Protein AF-A0A0F9SUA9-F1 (afdb_monomer)

Secondary structure (DSSP, 8-state):
-HHHHHHHHHHHHHHHHHHHHHHHHHTTS-THHHHHHHHHHHHHHHIIIIIHHHHHHHHHHHHHHHHHTTS---HHHHHHHHHH--GGGEEEETTTTEEEESS-TTEEEEEE--TTS-PPB---TTGGGSSS---EEEEEEEEETTEEEEEEEEEEETTTTEEEPPPSSSS--EEEHHHHHHHHHHHHHHSS----STHHHHHHHHHHT-EEETT-

Structure (mmCIF, N/CA/C/O backbone):
data_AF-A0A0F9SUA9-F1
#
_entry.id   AF-A0A0F9SUA9-F1
#
loop_
_atom_site.group_PDB
_atom_site.id
_atom_site.type_symbol
_atom_site.label_atom_id
_atom_site.label_alt_id
_atom_site.label_comp_id
_atom_site.label_asym_id
_atom_site.label_entity_id
_atom_site.label_seq_id
_atom_site.pdbx_PDB_ins_code
_atom_site.Cartn_x
_atom_site.Cartn_y
_atom_site.Cartn_z
_atom_site.occupancy
_atom_site.B_iso_or_equiv
_atom_site.auth_seq_id
_atom_site.auth_comp_id
_atom_site.auth_asym_id
_atom_site.auth_atom_id
_atom_site.pdbx_PDB_model_num
ATOM 1 N N . MET A 1 1 ? 25.409 -5.692 -27.260 1.00 52.97 1 MET A N 1
ATOM 2 C CA . MET A 1 1 ? 26.873 -5.773 -27.500 1.00 52.97 1 MET A CA 1
ATOM 3 C C . MET A 1 1 ? 27.269 -5.288 -28.898 1.00 52.97 1 MET A C 1
ATOM 5 O O . MET A 1 1 ? 28.136 -4.431 -28.998 1.00 52.97 1 MET A O 1
ATOM 9 N N . GLU A 1 2 ? 26.600 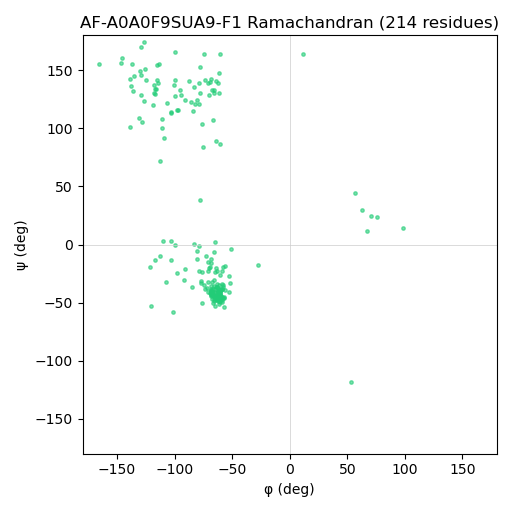-5.742 -29.963 1.00 60.09 2 GLU A N 1
ATOM 10 C CA . GLU A 1 2 ? 26.933 -5.365 -31.352 1.00 60.09 2 GLU A CA 1
ATOM 11 C C . GLU A 1 2 ? 26.817 -3.858 -31.646 1.00 60.09 2 GLU A C 1
ATOM 13 O O . GLU A 1 2 ? 27.726 -3.276 -32.230 1.00 60.09 2 GLU A O 1
ATOM 18 N N . LYS A 1 3 ? 25.772 -3.176 -31.153 1.00 62.12 3 LYS A N 1
ATOM 19 C CA . LYS A 1 3 ? 25.596 -1.723 -31.366 1.00 62.12 3 LYS A CA 1
ATOM 20 C C . LYS A 1 3 ? 26.710 -0.867 -30.742 1.00 62.12 3 LYS A C 1
ATOM 22 O O . LYS A 1 3 ? 27.100 0.141 -31.322 1.00 62.12 3 LYS A O 1
ATOM 27 N N . LYS A 1 4 ? 27.263 -1.297 -29.600 1.00 60.81 4 LYS A N 1
ATOM 28 C CA . LYS A 1 4 ? 28.365 -0.619 -28.889 1.00 60.81 4 LYS A CA 1
ATOM 29 C C . LYS A 1 4 ? 29.674 -0.688 -29.674 1.00 60.81 4 LYS A C 1
ATOM 31 O O . LYS A 1 4 ? 30.418 0.288 -29.732 1.00 60.81 4 LYS A O 1
ATOM 36 N N . ILE A 1 5 ? 29.934 -1.840 -30.292 1.00 70.00 5 ILE A N 1
ATOM 37 C CA . ILE A 1 5 ? 31.105 -2.059 -31.145 1.00 70.00 5 ILE A CA 1
ATOM 38 C C . ILE A 1 5 ? 30.970 -1.225 -32.421 1.00 70.00 5 ILE A C 1
ATOM 40 O O . ILE A 1 5 ? 31.902 -0.513 -32.777 1.00 70.00 5 ILE A O 1
ATOM 44 N N . ILE A 1 6 ? 29.786 -1.222 -33.040 1.00 73.12 6 ILE A N 1
ATOM 45 C CA . ILE A 1 6 ? 29.510 -0.425 -34.242 1.00 73.12 6 ILE A CA 1
ATOM 46 C C . ILE A 1 6 ? 29.685 1.074 -33.964 1.00 73.12 6 ILE A C 1
ATOM 48 O O . ILE A 1 6 ? 30.369 1.746 -34.730 1.00 73.12 6 ILE A O 1
ATOM 52 N N . TYR A 1 7 ? 29.149 1.598 -32.855 1.00 73.56 7 TYR A N 1
ATOM 53 C CA . TYR A 1 7 ? 29.286 3.022 -32.529 1.00 73.56 7 TYR A CA 1
ATOM 54 C C . TYR A 1 7 ? 30.745 3.414 -32.272 1.00 73.56 7 TYR A C 1
ATOM 56 O O . TYR A 1 7 ? 31.219 4.393 -32.835 1.00 73.56 7 TYR A O 1
ATOM 64 N N . ARG A 1 8 ? 31.500 2.610 -31.507 1.00 72.19 8 ARG A N 1
ATOM 65 C CA . ARG A 1 8 ? 32.934 2.861 -31.2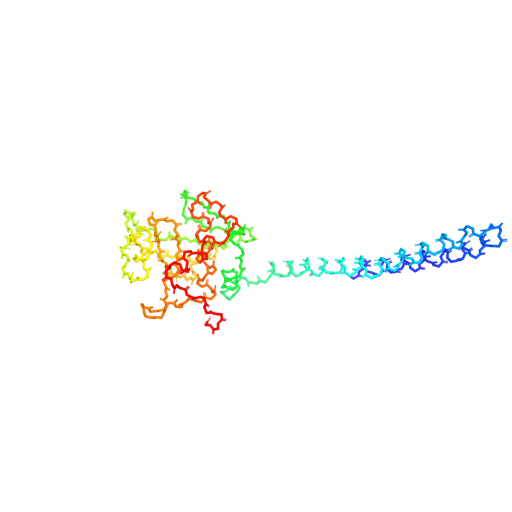80 1.00 72.19 8 ARG A CA 1
ATOM 66 C C . ARG A 1 8 ? 33.748 2.816 -32.572 1.00 72.19 8 ARG A C 1
ATOM 68 O O . ARG A 1 8 ? 34.619 3.658 -32.757 1.00 72.19 8 ARG A O 1
ATOM 75 N N . ILE A 1 9 ? 33.459 1.872 -33.467 1.00 74.81 9 ILE A N 1
ATOM 76 C CA . ILE A 1 9 ? 34.133 1.778 -34.768 1.00 74.81 9 ILE A CA 1
ATOM 77 C C . ILE A 1 9 ? 33.813 3.005 -35.627 1.00 74.81 9 ILE A C 1
ATOM 79 O O . ILE A 1 9 ? 34.729 3.599 -36.191 1.00 74.81 9 ILE A O 1
ATOM 83 N N . ILE A 1 10 ? 32.545 3.424 -35.686 1.00 77.44 10 ILE A N 1
ATOM 84 C CA . ILE A 1 10 ? 32.139 4.622 -36.430 1.00 77.44 10 ILE A CA 1
ATOM 85 C C . ILE A 1 10 ? 32.841 5.860 -35.867 1.00 77.44 10 ILE A C 1
ATOM 87 O O . ILE A 1 10 ? 33.436 6.596 -36.647 1.00 77.44 10 ILE A O 1
ATOM 91 N N . THR A 1 11 ? 32.857 6.060 -34.545 1.00 76.56 11 THR A N 1
ATOM 92 C CA . THR A 1 11 ? 33.527 7.210 -33.916 1.00 76.56 11 THR A CA 1
ATOM 93 C C . THR A 1 11 ? 35.020 7.248 -34.235 1.00 76.56 11 THR A C 1
ATOM 95 O O . THR A 1 11 ? 35.519 8.300 -34.616 1.00 76.56 11 THR A O 1
ATOM 98 N N . VAL A 1 12 ? 35.723 6.112 -34.155 1.00 75.31 12 VAL A N 1
ATOM 99 C CA . VAL A 1 12 ? 37.168 6.033 -34.450 1.00 75.31 12 VAL A CA 1
ATOM 100 C C . VAL A 1 12 ? 37.467 6.301 -35.926 1.00 75.31 12 VAL A C 1
ATOM 102 O O . VAL A 1 12 ? 38.438 6.988 -36.247 1.00 75.31 12 VAL A O 1
ATOM 105 N N . ILE A 1 13 ? 36.644 5.781 -36.840 1.00 76.75 13 ILE A N 1
ATOM 106 C CA . ILE A 1 13 ? 36.814 6.018 -38.280 1.00 76.75 13 ILE A CA 1
ATOM 107 C C . ILE A 1 13 ? 36.550 7.491 -38.610 1.00 76.75 13 ILE A C 1
ATOM 109 O O . ILE A 1 13 ? 37.316 8.100 -39.357 1.00 76.75 13 ILE A O 1
ATOM 113 N N . PHE A 1 14 ? 35.496 8.075 -38.036 1.00 76.94 14 PHE A N 1
ATOM 114 C CA . PHE A 1 14 ? 35.133 9.469 -38.272 1.00 76.94 14 PHE A CA 1
ATOM 115 C C . PHE A 1 14 ? 36.198 10.419 -37.714 1.00 76.94 14 PHE A C 1
ATOM 117 O O . PHE A 1 14 ? 36.688 11.271 -38.450 1.00 76.94 14 PHE A O 1
ATOM 124 N N . SER A 1 15 ? 36.640 10.236 -36.467 1.00 73.38 15 SER A N 1
ATOM 125 C CA . SER A 1 15 ? 37.674 11.084 -35.858 1.00 73.38 15 SER A CA 1
ATOM 126 C C . SER A 1 15 ? 38.992 11.020 -36.634 1.00 73.38 15 SER A C 1
ATOM 128 O O . SER A 1 15 ? 39.576 12.056 -36.954 1.00 73.38 15 SER A O 1
ATOM 130 N N . SER A 1 16 ? 39.404 9.825 -37.067 1.00 75.38 16 SER A N 1
ATOM 131 C CA . SER A 1 16 ? 40.601 9.640 -37.899 1.00 75.38 16 SER A CA 1
ATOM 132 C C . SER A 1 16 ? 40.493 10.358 -39.250 1.00 75.38 16 SER A C 1
ATOM 134 O O . SER A 1 16 ? 41.450 10.995 -39.693 1.00 75.38 16 SER A O 1
ATOM 136 N N . PHE A 1 17 ? 39.324 10.308 -39.897 1.00 78.81 17 PHE A N 1
ATOM 137 C CA . PHE A 1 17 ? 39.078 11.002 -41.162 1.00 78.81 17 PHE A CA 1
ATOM 138 C C . PHE A 1 17 ? 39.146 12.528 -41.007 1.00 78.81 17 PHE A C 1
ATOM 140 O O . PHE A 1 17 ? 39.798 13.190 -41.814 1.00 78.81 17 PHE A O 1
ATOM 147 N N . PHE A 1 18 ? 38.540 13.091 -39.957 1.00 70.31 18 PHE A N 1
ATOM 148 C CA . PHE A 1 18 ? 38.550 14.539 -39.715 1.00 70.31 18 PHE A CA 1
ATOM 149 C C . PHE A 1 18 ? 39.917 15.069 -39.283 1.00 70.31 18 PHE A C 1
ATOM 151 O O . PHE A 1 18 ? 40.272 16.178 -39.674 1.00 70.31 18 PHE A O 1
ATOM 158 N N . ILE A 1 19 ? 40.719 14.279 -38.564 1.00 73.38 19 ILE A N 1
ATOM 159 C CA . ILE A 1 19 ? 42.108 14.645 -38.252 1.00 73.38 19 ILE A CA 1
ATOM 160 C C . ILE A 1 19 ? 42.934 14.737 -39.542 1.00 73.38 19 ILE A C 1
ATOM 162 O O . ILE A 1 19 ? 43.627 15.731 -39.756 1.00 73.38 19 ILE A O 1
ATOM 166 N N . ILE A 1 20 ? 42.834 13.743 -40.431 1.00 73.94 20 ILE A N 1
ATOM 167 C CA . ILE A 1 20 ? 43.593 13.716 -41.693 1.00 73.94 20 ILE A CA 1
ATOM 168 C C . ILE A 1 20 ? 43.135 14.841 -42.628 1.00 73.94 20 ILE A C 1
ATOM 170 O O . ILE A 1 20 ? 43.959 15.625 -43.102 1.00 73.94 20 ILE A O 1
ATOM 174 N N . LEU A 1 21 ? 41.823 14.969 -42.844 1.00 73.38 21 LEU A N 1
ATOM 175 C CA . LEU A 1 21 ? 41.227 16.038 -43.650 1.00 73.38 21 LEU A CA 1
ATOM 176 C C . LEU A 1 21 ? 41.588 17.417 -43.075 1.00 73.38 21 LEU A C 1
ATOM 178 O O . LEU A 1 21 ? 41.926 18.353 -43.800 1.00 73.38 21 LEU A O 1
ATOM 182 N N . GLY A 1 22 ? 41.608 17.504 -41.755 1.00 63.44 22 GLY A N 1
ATOM 183 C CA . GLY A 1 22 ? 41.980 18.667 -40.988 1.00 63.44 22 GLY A CA 1
ATOM 184 C C . GLY A 1 22 ? 43.409 19.151 -41.175 1.00 63.44 22 GLY A C 1
ATOM 185 O O . GLY A 1 22 ? 43.641 20.326 -41.457 1.00 63.44 22 GLY A O 1
ATOM 186 N N . ILE A 1 23 ? 44.369 18.231 -41.087 1.00 67.94 23 ILE A N 1
ATOM 187 C CA . ILE A 1 23 ? 45.783 18.508 -41.360 1.00 67.94 23 ILE A CA 1
ATOM 188 C C . ILE A 1 23 ? 45.950 18.984 -42.808 1.00 67.94 23 ILE A C 1
ATOM 190 O O . ILE A 1 23 ? 46.664 19.954 -43.055 1.00 67.94 23 ILE A O 1
ATOM 194 N N . THR A 1 24 ? 45.245 18.366 -43.764 1.00 67.94 24 THR A N 1
ATOM 195 C CA . THR A 1 24 ? 45.333 18.771 -45.176 1.00 67.94 24 THR A CA 1
ATOM 196 C C . THR A 1 24 ? 44.730 20.155 -45.450 1.00 67.94 24 THR A C 1
ATOM 198 O O . THR A 1 24 ? 45.312 20.927 -46.209 1.00 67.94 24 THR A O 1
ATOM 201 N N . LEU A 1 25 ? 43.616 20.517 -44.802 1.00 59.84 25 LEU A N 1
ATOM 202 C CA . LEU A 1 25 ? 42.966 21.827 -44.958 1.00 59.84 25 LEU A CA 1
ATOM 203 C C . LEU A 1 25 ? 43.684 22.943 -44.188 1.00 59.84 25 LEU A C 1
ATOM 205 O O . LEU A 1 25 ? 43.742 24.064 -44.687 1.00 59.84 25 LEU A O 1
ATOM 209 N N . SER A 1 26 ? 44.289 22.645 -43.034 1.00 61.44 26 SER A N 1
ATOM 210 C CA . SER A 1 26 ? 45.085 23.594 -42.235 1.00 61.44 26 SER A CA 1
ATOM 211 C C . SER A 1 26 ? 46.294 24.156 -42.988 1.00 61.44 26 SER A C 1
ATOM 213 O O . SER A 1 26 ? 46.765 25.242 -42.656 1.00 61.44 26 SER A O 1
ATOM 215 N N . ILE A 1 27 ? 46.816 23.420 -43.972 1.00 64.69 27 ILE A N 1
ATOM 216 C CA . ILE A 1 27 ? 47.947 23.853 -44.805 1.00 64.69 27 ILE A CA 1
ATOM 217 C C . ILE A 1 27 ? 47.481 24.844 -45.891 1.00 64.69 27 ILE A C 1
ATOM 219 O O . ILE A 1 27 ? 48.275 25.643 -46.379 1.00 64.69 27 ILE A O 1
ATOM 223 N N . ILE A 1 28 ? 46.191 24.823 -46.250 1.00 64.25 28 ILE A N 1
ATOM 224 C CA . ILE A 1 28 ? 45.631 25.563 -47.393 1.00 64.25 28 ILE A CA 1
ATOM 225 C C . ILE A 1 28 ? 44.777 26.763 -46.939 1.00 64.25 28 ILE A C 1
ATOM 227 O O . ILE A 1 28 ? 44.740 27.787 -47.620 1.00 64.25 28 ILE A O 1
ATOM 231 N N . LEU A 1 29 ? 44.096 26.673 -45.793 1.00 56.16 29 LEU A N 1
ATOM 232 C CA . LEU A 1 29 ? 43.109 27.651 -45.326 1.00 56.16 29 LEU A CA 1
ATOM 233 C C . LEU A 1 29 ? 43.418 28.094 -43.887 1.00 56.16 29 LEU A C 1
ATOM 235 O O . LEU A 1 29 ? 43.192 27.333 -42.956 1.00 56.16 29 LEU A O 1
ATOM 239 N N . ASN A 1 30 ? 43.945 29.322 -43.766 1.00 65.56 30 ASN A N 1
ATOM 240 C CA . ASN A 1 30 ? 43.812 30.378 -42.729 1.00 65.56 30 ASN A CA 1
ATOM 241 C C . ASN A 1 30 ? 43.133 30.045 -41.351 1.00 65.56 30 ASN A C 1
ATOM 243 O O . ASN A 1 30 ? 42.353 29.107 -41.233 1.00 65.56 30 ASN A O 1
ATOM 247 N N . PRO A 1 31 ? 43.286 30.869 -40.285 1.00 64.19 31 PRO A N 1
ATOM 248 C CA . PRO A 1 31 ? 43.062 30.517 -38.870 1.00 64.19 31 PRO A CA 1
ATOM 249 C C . PRO A 1 31 ? 41.621 30.156 -38.459 1.00 64.19 31 PRO A C 1
ATOM 251 O O . PRO A 1 31 ? 41.381 29.859 -37.296 1.00 64.19 31 PRO A O 1
ATOM 254 N N . PHE A 1 32 ? 40.653 30.127 -39.374 1.00 61.72 32 PHE A N 1
ATOM 255 C CA . PHE A 1 32 ? 39.307 29.609 -39.112 1.00 61.72 32 PHE A CA 1
ATOM 256 C C . PHE A 1 32 ? 39.297 28.104 -38.796 1.00 61.72 32 PHE A C 1
ATOM 258 O O . PHE A 1 32 ? 38.402 27.627 -38.097 1.00 61.72 32 PHE A O 1
ATOM 265 N N . TYR A 1 33 ? 40.314 27.360 -39.244 1.00 66.62 33 TYR A N 1
ATOM 266 C CA . TYR A 1 33 ? 40.428 25.925 -38.989 1.00 66.62 33 TYR A CA 1
ATOM 267 C C . TYR A 1 33 ? 40.628 25.584 -37.497 1.00 66.62 33 TYR A C 1
ATOM 269 O O . TYR A 1 33 ? 40.059 24.608 -37.005 1.00 66.62 33 TYR A O 1
ATOM 277 N N . SER A 1 34 ? 41.359 26.408 -36.737 1.00 64.62 34 SER A N 1
ATOM 278 C CA . SER A 1 34 ? 41.573 26.168 -35.299 1.00 64.62 34 SER A CA 1
ATOM 279 C C . SER A 1 34 ? 40.283 26.316 -34.485 1.00 64.62 34 SER A C 1
ATOM 281 O O . SER A 1 34 ? 40.069 25.571 -33.530 1.00 64.62 34 SER A O 1
ATOM 283 N N . ILE A 1 35 ? 39.382 27.210 -34.906 1.00 72.31 35 ILE A N 1
ATOM 284 C CA . ILE A 1 35 ? 38.061 27.392 -34.292 1.00 72.31 35 ILE A CA 1
ATOM 285 C C . ILE A 1 35 ? 37.189 26.157 -34.548 1.00 72.31 35 ILE A C 1
ATOM 287 O O . ILE A 1 35 ? 36.596 25.621 -33.614 1.00 72.31 35 ILE A O 1
ATOM 291 N N . ILE A 1 36 ? 37.155 25.659 -35.789 1.00 72.75 36 ILE A N 1
ATOM 292 C CA . ILE A 1 36 ? 36.383 24.460 -36.153 1.00 72.75 36 ILE A CA 1
ATOM 293 C C . ILE A 1 36 ? 36.915 23.224 -35.413 1.00 72.75 36 ILE A C 1
ATOM 295 O O . ILE A 1 36 ? 36.130 22.467 -34.842 1.00 72.75 36 ILE A O 1
ATOM 299 N N . SER A 1 37 ? 38.239 23.052 -35.351 1.00 71.38 37 SER A N 1
ATOM 300 C CA . SER A 1 37 ? 38.870 21.952 -34.612 1.00 71.38 37 SER A CA 1
ATOM 301 C C . SER A 1 37 ? 38.577 22.016 -33.109 1.00 71.38 37 SER A C 1
ATOM 303 O O . SER A 1 37 ? 38.375 20.976 -32.485 1.00 71.38 37 SER A O 1
ATOM 305 N N . GLY A 1 38 ? 38.525 23.217 -32.523 1.00 76.50 38 GLY A N 1
ATOM 306 C CA . GLY A 1 38 ? 38.153 23.406 -31.121 1.00 76.50 38 GLY A CA 1
ATOM 307 C C . GLY A 1 38 ? 36.697 23.025 -30.845 1.00 76.50 38 GLY A C 1
ATOM 308 O O . GLY A 1 38 ? 36.421 22.305 -29.888 1.00 76.50 38 GLY A O 1
ATOM 309 N N . VAL A 1 39 ? 35.767 23.439 -31.712 1.00 80.25 39 VAL A N 1
ATOM 310 C CA . VAL A 1 39 ? 34.345 23.064 -31.607 1.00 80.25 39 VAL A CA 1
ATOM 311 C C . VAL A 1 39 ? 34.165 21.551 -31.737 1.00 80.25 39 VAL A C 1
ATOM 313 O O . VAL A 1 39 ? 33.393 20.961 -30.983 1.00 80.25 39 VAL A O 1
ATOM 316 N N . PHE A 1 40 ? 34.908 20.908 -32.639 1.00 80.50 40 PHE A N 1
ATOM 317 C CA . PHE A 1 40 ? 34.849 19.460 -32.824 1.00 80.50 40 PHE A CA 1
ATOM 318 C C . PHE A 1 40 ? 35.293 18.689 -31.570 1.00 80.50 40 PHE A C 1
ATOM 320 O O . PHE A 1 40 ? 34.569 17.805 -31.119 1.00 80.50 40 PHE A O 1
ATOM 327 N N . LEU A 1 41 ? 36.409 19.082 -30.942 1.00 79.12 41 LEU A N 1
ATOM 328 C CA . LEU A 1 41 ? 36.870 18.474 -29.684 1.00 79.12 41 LEU A CA 1
ATOM 329 C C . LEU A 1 41 ? 35.847 18.626 -28.550 1.00 79.12 41 LEU A C 1
ATOM 331 O O . LEU A 1 41 ? 35.642 17.703 -27.762 1.00 79.12 41 LEU A O 1
ATOM 335 N N . VAL A 1 42 ? 35.171 19.776 -28.468 1.00 82.81 42 VAL A N 1
ATOM 336 C CA . VAL A 1 42 ? 34.104 19.990 -27.479 1.00 82.81 42 VAL A CA 1
ATOM 337 C C . VAL A 1 42 ? 32.918 19.055 -27.737 1.00 82.81 42 VAL A C 1
ATOM 339 O O . VAL A 1 42 ? 32.373 18.490 -26.788 1.00 82.81 42 VAL A O 1
ATOM 342 N N . ILE A 1 43 ? 32.536 18.842 -28.999 1.00 81.19 43 ILE A N 1
ATOM 343 C CA . ILE A 1 43 ? 31.464 17.905 -29.366 1.00 81.19 43 ILE A CA 1
ATOM 344 C C . ILE A 1 43 ? 31.846 16.465 -29.005 1.00 81.19 43 ILE A C 1
ATOM 346 O O . ILE A 1 43 ? 31.026 15.765 -28.409 1.00 81.19 43 ILE A O 1
ATOM 350 N N . GLU A 1 44 ? 33.074 16.027 -29.299 1.00 82.94 44 GLU A N 1
ATOM 351 C CA . GLU A 1 44 ? 33.547 14.690 -28.911 1.00 82.94 44 GLU A CA 1
ATOM 352 C C . GLU A 1 44 ? 33.475 14.487 -27.393 1.00 82.94 44 GLU A C 1
ATOM 354 O O . GLU A 1 44 ? 32.916 13.492 -26.928 1.00 82.94 44 GLU A O 1
ATOM 359 N N . LEU A 1 45 ? 33.930 15.470 -26.608 1.00 82.56 45 LEU A N 1
ATOM 360 C CA . LEU A 1 45 ? 33.856 15.414 -25.147 1.00 82.56 45 LEU A CA 1
ATOM 361 C C . LEU A 1 45 ? 32.414 15.315 -24.631 1.00 82.56 45 LEU A C 1
ATOM 363 O O . LEU A 1 45 ? 32.156 14.581 -23.675 1.00 82.56 45 LEU A O 1
ATOM 367 N N . ILE A 1 46 ? 31.467 16.026 -25.250 1.00 86.69 46 ILE A N 1
ATOM 368 C CA . ILE A 1 46 ? 30.042 15.952 -24.894 1.00 86.69 46 ILE A CA 1
ATOM 369 C C . ILE A 1 46 ? 29.480 14.562 -25.204 1.00 86.69 46 ILE A C 1
ATOM 371 O O . ILE A 1 46 ? 28.767 13.985 -24.377 1.00 86.69 46 ILE A O 1
ATOM 375 N N . ILE A 1 47 ? 29.804 14.004 -26.371 1.00 82.62 47 ILE A N 1
ATOM 376 C CA . ILE A 1 47 ? 29.340 12.669 -26.757 1.00 82.62 47 ILE A CA 1
ATOM 377 C C . ILE A 1 47 ? 29.859 11.631 -25.758 1.00 82.62 47 ILE A C 1
ATOM 379 O O . ILE A 1 47 ? 29.063 10.856 -25.224 1.00 82.62 47 ILE A O 1
ATOM 383 N N . GLU A 1 48 ? 31.159 11.644 -25.459 1.00 87.31 48 GLU A N 1
ATOM 384 C CA . GLU A 1 48 ? 31.777 10.648 -24.583 1.00 87.31 48 GLU A CA 1
ATOM 385 C C . GLU A 1 48 ? 31.356 10.775 -23.121 1.00 87.31 48 GLU A C 1
ATOM 387 O O . GLU A 1 48 ? 31.114 9.760 -22.468 1.00 87.31 48 GLU A O 1
ATOM 392 N N . ARG A 1 49 ? 31.261 11.999 -22.589 1.00 86.75 49 ARG A N 1
ATOM 393 C CA . ARG A 1 49 ? 31.006 12.199 -21.155 1.00 86.75 49 ARG A CA 1
ATOM 394 C C . ARG A 1 49 ? 29.538 12.311 -20.782 1.00 86.75 49 ARG A C 1
ATOM 396 O O . ARG A 1 49 ? 29.219 12.121 -19.613 1.00 86.75 49 ARG A O 1
ATOM 403 N N . ILE A 1 50 ? 28.661 12.647 -21.726 1.00 87.44 50 ILE A N 1
ATOM 404 C CA . ILE A 1 50 ? 27.253 12.932 -21.422 1.00 87.44 50 ILE A CA 1
ATOM 405 C C . ILE A 1 50 ? 26.330 11.979 -22.173 1.00 87.44 50 ILE A C 1
ATOM 407 O O . ILE A 1 50 ? 25.473 11.343 -21.560 1.00 87.44 50 ILE A O 1
ATOM 411 N N . ILE A 1 51 ? 26.489 11.867 -23.493 1.00 82.88 51 ILE A N 1
ATOM 412 C CA . ILE A 1 51 ? 25.514 11.148 -24.323 1.00 82.88 51 ILE A CA 1
ATOM 413 C C . ILE A 1 51 ? 25.667 9.633 -24.165 1.00 82.88 51 ILE A C 1
ATOM 415 O O . ILE A 1 51 ? 24.676 8.958 -23.891 1.00 82.88 51 ILE A O 1
ATOM 419 N N . ILE A 1 52 ? 26.887 9.099 -24.293 1.00 83.50 52 ILE A N 1
ATOM 420 C CA . ILE A 1 52 ? 27.130 7.651 -24.190 1.00 83.50 52 ILE A CA 1
ATOM 421 C C . ILE A 1 52 ? 26.680 7.090 -22.828 1.00 83.50 52 ILE A C 1
ATOM 423 O O . ILE A 1 52 ? 25.901 6.137 -22.844 1.00 83.50 52 ILE A O 1
ATOM 427 N N . PRO A 1 53 ? 27.054 7.670 -21.667 1.00 86.00 53 PRO A N 1
ATOM 428 C CA . PRO A 1 53 ? 26.630 7.139 -20.369 1.00 86.00 53 PRO A CA 1
ATOM 429 C C . PRO A 1 53 ? 25.108 7.103 -20.200 1.00 86.00 53 PRO A C 1
ATOM 431 O O . PRO A 1 53 ? 24.565 6.132 -19.683 1.00 86.00 53 PRO A O 1
ATOM 434 N N . LYS A 1 54 ? 24.400 8.127 -20.692 1.00 85.44 54 LYS A N 1
ATOM 435 C CA . LYS A 1 54 ? 22.937 8.195 -20.605 1.00 85.44 54 LYS A CA 1
ATOM 436 C C . LYS A 1 54 ? 22.249 7.148 -21.482 1.00 85.44 54 LYS A C 1
ATOM 438 O O . LYS A 1 54 ? 21.210 6.619 -21.102 1.00 85.44 54 LYS A O 1
ATOM 443 N N . ILE A 1 55 ? 22.815 6.845 -22.652 1.00 81.12 55 ILE A N 1
ATOM 444 C CA . ILE A 1 55 ? 22.332 5.751 -23.504 1.00 81.12 55 ILE A CA 1
ATOM 445 C C . ILE A 1 55 ? 22.565 4.403 -22.813 1.00 81.12 55 ILE A C 1
ATOM 447 O O . ILE A 1 55 ? 21.664 3.572 -22.807 1.00 81.12 55 ILE A O 1
ATOM 451 N N . GLU A 1 56 ? 23.731 4.200 -22.194 1.00 83.00 56 GLU A N 1
ATOM 452 C CA . GLU A 1 56 ? 24.035 2.962 -21.464 1.00 83.00 56 GLU A CA 1
ATOM 453 C C . GLU A 1 56 ? 23.100 2.753 -20.260 1.00 83.00 56 GLU A C 1
ATOM 455 O O . GLU A 1 56 ? 22.617 1.642 -20.057 1.00 83.00 56 GLU A O 1
ATOM 460 N N . GLU A 1 57 ? 22.778 3.812 -19.510 1.00 85.94 57 GLU A N 1
ATOM 461 C CA . GLU A 1 57 ? 21.796 3.769 -18.416 1.00 85.94 57 GLU A CA 1
ATOM 462 C C . GLU A 1 57 ? 20.400 3.358 -18.918 1.00 85.94 57 GLU A C 1
ATOM 464 O O . GLU A 1 57 ? 19.734 2.511 -18.318 1.00 85.94 57 GLU A O 1
ATOM 469 N N . LEU A 1 58 ? 19.962 3.925 -20.046 1.00 81.94 58 LEU A N 1
ATOM 470 C CA . LEU A 1 58 ? 18.663 3.619 -20.648 1.00 81.94 58 LEU A CA 1
ATOM 471 C C . LEU A 1 58 ? 18.587 2.185 -21.186 1.00 81.94 58 LEU A C 1
ATOM 473 O O . LEU A 1 58 ? 17.561 1.527 -21.008 1.00 81.94 58 LEU A O 1
ATOM 477 N N . ASP A 1 59 ? 19.655 1.698 -21.822 1.00 77.88 59 ASP A N 1
ATOM 478 C CA . ASP A 1 59 ? 19.729 0.323 -22.324 1.00 77.88 59 ASP A CA 1
ATOM 479 C C . ASP A 1 59 ? 19.766 -0.686 -21.162 1.00 77.88 59 ASP A C 1
ATOM 481 O O . ASP A 1 59 ? 19.019 -1.662 -21.189 1.00 77.88 59 ASP A O 1
ATOM 485 N N . SER A 1 60 ? 20.539 -0.415 -20.101 1.00 74.00 60 SER A N 1
ATOM 486 C CA . SER A 1 60 ? 20.581 -1.266 -18.900 1.00 74.00 60 SER A CA 1
ATOM 487 C C . SER A 1 60 ? 19.204 -1.401 -18.252 1.00 74.00 60 SER A C 1
ATOM 489 O O . SER A 1 60 ? 18.763 -2.504 -17.940 1.00 74.00 60 SER A O 1
ATOM 491 N N . LYS A 1 61 ? 18.484 -0.284 -18.105 1.00 73.69 61 LYS A N 1
ATOM 492 C CA . LYS A 1 61 ? 17.139 -0.272 -17.521 1.00 73.69 61 LYS A CA 1
ATOM 493 C C . LYS A 1 61 ? 16.131 -1.059 -18.361 1.00 73.69 61 LYS A C 1
ATOM 495 O O . LYS A 1 61 ? 15.254 -1.729 -17.826 1.00 73.69 61 LYS A O 1
ATOM 500 N N . LYS A 1 62 ? 16.267 -1.000 -19.687 1.00 72.75 62 LYS A N 1
ATOM 501 C CA . LYS A 1 62 ? 15.413 -1.746 -20.614 1.00 72.75 62 LYS A CA 1
ATOM 502 C C . LYS A 1 62 ? 15.655 -3.255 -20.538 1.00 72.75 62 LYS A C 1
ATOM 504 O O . LYS A 1 62 ? 14.698 -4.025 -20.621 1.00 72.75 62 LYS A O 1
ATOM 509 N N . ASP A 1 63 ? 16.911 -3.668 -20.398 1.00 72.00 63 ASP A N 1
ATOM 510 C CA . ASP A 1 63 ? 17.273 -5.077 -20.240 1.00 72.00 63 ASP A CA 1
ATOM 511 C C . ASP A 1 63 ? 16.789 -5.621 -18.885 1.00 72.00 63 ASP A C 1
ATOM 513 O O . ASP A 1 63 ? 16.221 -6.713 -18.832 1.00 72.00 63 ASP A O 1
ATOM 517 N N . GLU A 1 64 ? 16.903 -4.836 -17.809 1.00 67.56 64 GLU A N 1
ATOM 518 C CA . GLU A 1 64 ? 16.329 -5.164 -16.496 1.00 67.56 64 GLU A CA 1
ATOM 519 C C . GLU A 1 64 ? 14.805 -5.334 -16.552 1.00 67.56 64 GLU A C 1
ATOM 521 O O . GLU A 1 64 ? 14.291 -6.337 -16.058 1.00 67.56 64 GLU A O 1
ATOM 526 N N . ASP A 1 65 ? 14.081 -4.426 -17.215 1.00 66.38 65 ASP A N 1
ATOM 527 C CA . ASP A 1 65 ? 12.626 -4.527 -17.389 1.00 66.38 65 ASP A CA 1
ATOM 528 C C . ASP A 1 65 ? 12.225 -5.800 -18.168 1.00 66.38 65 ASP A C 1
ATOM 530 O O . ASP A 1 65 ? 11.237 -6.465 -17.837 1.00 66.38 65 ASP A O 1
ATOM 534 N N . HIS A 1 66 ? 12.997 -6.180 -19.195 1.00 61.09 66 HIS A N 1
ATOM 535 C CA . HIS A 1 66 ? 12.761 -7.407 -19.964 1.00 61.09 66 HIS A CA 1
ATOM 536 C C . HIS A 1 66 ? 13.022 -8.676 -19.144 1.00 61.09 66 HIS A C 1
ATOM 538 O O . HIS A 1 66 ? 12.240 -9.627 -19.230 1.00 61.09 66 HIS A O 1
ATOM 544 N N . ILE A 1 67 ? 14.090 -8.694 -18.344 1.00 61.09 67 ILE A N 1
ATOM 545 C CA . ILE A 1 67 ? 14.423 -9.819 -17.463 1.00 61.09 67 ILE A CA 1
ATOM 546 C C . ILE A 1 67 ? 13.390 -9.932 -16.337 1.00 61.09 67 ILE A C 1
ATOM 548 O O . ILE A 1 67 ? 12.899 -11.034 -16.078 1.00 61.09 67 ILE A O 1
ATOM 552 N N . ALA A 1 68 ? 12.979 -8.812 -15.736 1.00 60.44 68 ALA A N 1
ATOM 553 C CA . ALA A 1 68 ? 11.950 -8.764 -14.698 1.00 60.44 68 ALA A CA 1
ATOM 554 C C . ALA A 1 68 ? 10.613 -9.344 -15.179 1.00 60.44 68 ALA A C 1
ATOM 556 O O . ALA A 1 68 ? 9.935 -10.038 -14.426 1.00 60.44 68 ALA A O 1
ATOM 557 N N . LYS A 1 69 ? 10.272 -9.152 -16.459 1.00 62.91 69 LYS A N 1
ATOM 558 C CA . LYS A 1 69 ? 9.069 -9.730 -17.078 1.00 62.91 69 LYS A CA 1
ATOM 559 C C . LYS A 1 69 ? 9.143 -11.252 -17.295 1.00 62.91 69 LYS A C 1
ATOM 561 O O . LYS A 1 69 ? 8.120 -11.873 -17.567 1.00 62.91 69 LYS A O 1
ATOM 566 N N . SER A 1 70 ? 10.332 -11.853 -17.205 1.00 64.12 70 SER A N 1
ATOM 567 C CA . SER A 1 70 ? 10.564 -13.292 -17.422 1.00 64.12 70 SER A CA 1
ATOM 568 C C . SER A 1 70 ? 10.748 -14.108 -16.138 1.00 64.12 70 SER A C 1
ATOM 570 O O . SER A 1 70 ? 10.702 -15.338 -16.185 1.00 64.12 70 SER A O 1
ATOM 572 N N . LEU A 1 71 ? 10.947 -13.446 -14.993 1.00 67.31 71 LEU A N 1
ATOM 573 C CA . LEU A 1 71 ? 11.049 -14.118 -13.702 1.00 67.31 71 LEU A CA 1
ATOM 574 C C . LEU A 1 71 ? 9.679 -14.688 -13.296 1.00 67.31 71 LEU A C 1
ATOM 576 O O . LEU A 1 71 ? 8.656 -14.032 -13.501 1.00 67.31 71 LEU A O 1
ATOM 580 N N . PRO A 1 72 ? 9.627 -15.899 -12.712 1.00 80.31 72 PRO A N 1
ATOM 581 C CA . PRO A 1 72 ? 8.375 -16.437 -12.203 1.00 80.31 72 PRO A CA 1
ATOM 582 C C . PRO A 1 72 ? 7.837 -15.514 -11.107 1.00 80.31 72 PRO A C 1
ATOM 584 O O . PRO A 1 72 ? 8.568 -15.160 -10.184 1.00 80.31 72 PRO A O 1
ATOM 587 N N . MET A 1 73 ? 6.561 -15.136 -11.195 1.00 88.50 73 MET A N 1
ATOM 588 C CA . MET A 1 73 ? 5.921 -14.299 -10.181 1.00 88.50 73 MET A CA 1
ATOM 589 C C . MET A 1 73 ? 5.805 -15.073 -8.860 1.00 88.50 73 MET A C 1
ATOM 591 O O . MET A 1 73 ? 4.991 -15.990 -8.736 1.00 88.50 73 MET A O 1
ATOM 595 N N . THR A 1 74 ? 6.628 -14.713 -7.875 1.00 93.50 74 THR A N 1
ATOM 596 C CA . THR A 1 74 ? 6.613 -15.295 -6.525 1.00 93.50 74 THR A CA 1
ATOM 597 C C . THR A 1 74 ? 5.878 -14.393 -5.535 1.00 93.50 74 THR A C 1
ATOM 599 O O . THR A 1 74 ? 5.643 -13.211 -5.790 1.00 93.50 74 THR A O 1
ATOM 602 N N . THR A 1 75 ? 5.546 -14.934 -4.362 1.00 93.62 75 THR A N 1
ATOM 603 C CA . THR A 1 75 ? 4.966 -14.159 -3.254 1.00 93.62 75 THR A CA 1
ATOM 604 C C . THR A 1 75 ? 5.871 -13.019 -2.796 1.00 93.62 75 THR A C 1
ATOM 606 O O . THR A 1 75 ? 5.367 -11.957 -2.435 1.00 93.62 75 THR A O 1
ATOM 609 N N . ASP A 1 76 ? 7.191 -13.200 -2.855 1.00 93.75 76 ASP A N 1
ATOM 610 C CA . ASP A 1 76 ? 8.167 -12.179 -2.459 1.00 93.75 76 ASP A CA 1
ATOM 611 C C . ASP A 1 76 ? 8.197 -11.024 -3.464 1.00 93.75 76 ASP A C 1
ATOM 613 O O . ASP A 1 76 ? 8.199 -9.858 -3.071 1.00 93.75 76 ASP A O 1
ATOM 617 N N . ILE A 1 77 ? 8.126 -11.335 -4.765 1.00 94.19 77 ILE A N 1
ATOM 618 C CA . ILE A 1 77 ? 8.016 -10.322 -5.822 1.00 94.19 77 ILE A CA 1
ATOM 619 C C . ILE A 1 77 ? 6.702 -9.549 -5.673 1.00 94.19 77 ILE A C 1
ATOM 621 O O . ILE A 1 77 ? 6.718 -8.320 -5.685 1.00 94.19 77 ILE A O 1
ATOM 625 N N . ILE A 1 78 ? 5.576 -10.241 -5.466 1.00 95.75 78 ILE A N 1
ATOM 626 C CA . ILE A 1 78 ? 4.273 -9.596 -5.234 1.00 95.75 78 ILE A CA 1
ATOM 627 C C . ILE A 1 78 ? 4.338 -8.683 -4.007 1.00 95.75 78 ILE A C 1
ATOM 629 O O . ILE A 1 78 ? 3.932 -7.525 -4.081 1.00 95.75 78 ILE A O 1
ATOM 633 N N . THR A 1 79 ? 4.895 -9.169 -2.895 1.00 95.38 79 THR A N 1
ATOM 634 C CA . THR A 1 79 ? 5.076 -8.374 -1.672 1.00 95.38 79 THR A CA 1
ATOM 635 C C . THR A 1 79 ? 5.899 -7.125 -1.964 1.00 95.38 79 THR A C 1
ATOM 637 O O . THR A 1 79 ? 5.490 -6.024 -1.597 1.00 95.38 79 THR A O 1
ATOM 640 N N . LYS A 1 80 ? 6.996 -7.259 -2.721 1.00 95.25 80 LYS A N 1
ATOM 641 C CA . LYS A 1 80 ? 7.844 -6.125 -3.087 1.00 95.25 80 LYS A CA 1
ATOM 642 C C . LYS A 1 80 ? 7.132 -5.115 -3.983 1.00 95.25 80 LYS A C 1
ATOM 644 O O . LYS A 1 80 ? 7.304 -3.908 -3.800 1.00 95.25 80 LYS A O 1
ATOM 649 N N . ILE A 1 81 ? 6.307 -5.580 -4.922 1.00 96.12 81 ILE A N 1
ATOM 650 C CA . ILE A 1 81 ? 5.469 -4.716 -5.762 1.00 96.12 81 ILE A CA 1
ATOM 651 C C . ILE A 1 81 ? 4.491 -3.932 -4.881 1.00 96.12 81 ILE A C 1
ATOM 653 O O . ILE A 1 81 ? 4.405 -2.712 -5.008 1.00 96.12 81 ILE A O 1
ATOM 657 N N . LEU A 1 82 ? 3.783 -4.589 -3.964 1.00 96.25 82 LEU A N 1
ATOM 658 C CA . LEU A 1 82 ? 2.816 -3.933 -3.077 1.00 96.25 82 LEU A CA 1
ATOM 659 C C . LEU A 1 82 ? 3.479 -2.948 -2.100 1.00 96.25 82 LEU A C 1
ATOM 661 O O . LEU A 1 82 ? 2.884 -1.930 -1.761 1.00 96.25 82 LEU A O 1
ATOM 665 N N . GLU A 1 83 ? 4.722 -3.202 -1.695 1.00 95.62 83 GLU A N 1
ATOM 666 C CA . GLU A 1 83 ? 5.503 -2.339 -0.801 1.00 95.62 83 GLU A CA 1
ATOM 667 C C . GLU A 1 83 ? 6.082 -1.095 -1.497 1.00 95.62 83 GLU A C 1
ATOM 669 O O . GLU A 1 83 ? 6.247 -0.053 -0.864 1.00 95.62 83 GLU A O 1
ATOM 674 N N . THR A 1 84 ? 6.409 -1.185 -2.792 1.00 94.38 84 THR A N 1
ATOM 675 C CA . THR A 1 84 ? 7.203 -0.145 -3.480 1.00 94.38 84 THR A CA 1
ATOM 676 C C . THR A 1 84 ? 6.531 0.505 -4.684 1.00 94.38 84 THR A C 1
ATOM 678 O O . THR A 1 84 ? 6.938 1.594 -5.095 1.00 94.38 84 THR A O 1
ATOM 681 N N . SER A 1 85 ? 5.511 -0.122 -5.276 1.00 94.06 85 SER A N 1
ATOM 682 C CA . SER A 1 85 ? 4.869 0.418 -6.474 1.00 94.06 85 SER A CA 1
ATOM 683 C C . SER A 1 85 ? 4.100 1.702 -6.178 1.00 94.06 85 SER A C 1
ATOM 685 O O . SER A 1 85 ? 3.465 1.865 -5.136 1.00 94.06 85 SER A O 1
ATOM 687 N N . HIS A 1 86 ? 4.151 2.628 -7.132 1.00 92.50 86 HIS A N 1
ATOM 688 C CA . HIS A 1 86 ? 3.407 3.875 -7.049 1.00 92.50 86 HIS A CA 1
ATOM 689 C C . HIS A 1 86 ? 1.906 3.620 -7.294 1.00 92.50 86 HIS A C 1
ATOM 691 O O . HIS A 1 86 ? 1.582 2.855 -8.208 1.00 92.50 86 HIS A O 1
ATOM 697 N N . PRO A 1 87 ? 0.980 4.300 -6.587 1.00 91.88 87 PRO A N 1
ATOM 698 C CA . PRO A 1 87 ? -0.464 4.136 -6.798 1.00 91.88 87 PRO A CA 1
ATOM 699 C C . PRO A 1 87 ? -0.943 4.315 -8.249 1.00 91.88 87 PRO A C 1
ATOM 701 O O . PRO A 1 87 ? -1.904 3.678 -8.653 1.00 91.88 87 PRO A O 1
ATOM 704 N N . ASN A 1 88 ? -0.234 5.103 -9.065 1.00 90.50 88 ASN A N 1
ATOM 705 C CA . ASN A 1 88 ? -0.551 5.323 -10.491 1.00 90.50 88 ASN A CA 1
ATOM 706 C C . ASN A 1 88 ? -0.248 4.117 -11.403 1.00 90.50 88 ASN A C 1
ATOM 708 O O . ASN A 1 88 ? -0.596 4.115 -12.584 1.00 90.50 88 ASN A O 1
ATOM 712 N N . LYS A 1 89 ? 0.441 3.098 -10.878 1.00 93.25 89 LYS A N 1
ATOM 713 C CA . LYS A 1 89 ? 0.633 1.808 -11.547 1.00 93.25 89 LYS A CA 1
ATOM 714 C C . LYS A 1 89 ? -0.551 0.877 -11.330 1.00 93.25 89 LYS A C 1
ATOM 716 O O . LYS A 1 89 ? -0.519 -0.236 -11.841 1.00 93.25 89 LYS A O 1
ATOM 721 N N . TRP A 1 90 ? -1.565 1.327 -10.604 1.00 93.62 90 TRP A N 1
ATOM 722 C CA . TRP A 1 90 ? -2.778 0.586 -10.337 1.00 93.62 90 TRP A CA 1
ATOM 723 C C . TRP A 1 90 ? -3.964 1.294 -10.971 1.00 93.62 90 TRP A C 1
ATOM 725 O O . TRP A 1 90 ? -3.942 2.494 -11.239 1.00 93.62 90 TRP A O 1
ATOM 735 N N . THR A 1 91 ? -5.003 0.532 -11.263 1.00 92.25 91 THR A N 1
ATOM 736 C CA . THR A 1 91 ? -6.278 1.065 -11.729 1.00 92.25 91 THR A CA 1
ATOM 737 C C . THR A 1 91 ? -7.386 0.348 -10.997 1.00 92.25 91 THR A C 1
ATOM 739 O O . THR A 1 91 ? -7.358 -0.874 -10.891 1.00 92.25 91 THR A O 1
ATOM 742 N N . TYR A 1 92 ? -8.331 1.115 -10.471 1.00 91.38 92 TYR A N 1
ATOM 743 C CA . TYR A 1 92 ? -9.482 0.597 -9.752 1.00 91.38 92 TYR A CA 1
ATOM 744 C C . TYR A 1 92 ? -10.711 0.578 -10.662 1.00 91.38 92 TYR A C 1
ATOM 746 O O . TYR A 1 92 ? -10.939 1.504 -11.441 1.00 91.38 92 TYR A O 1
ATOM 754 N N . SER A 1 93 ? -11.474 -0.510 -10.592 1.00 89.50 93 SER A N 1
ATOM 755 C CA . SER A 1 93 ? -12.774 -0.650 -11.235 1.00 89.50 93 SER A CA 1
ATOM 756 C C . SER A 1 93 ? -13.859 -0.679 -10.170 1.00 89.50 93 SER A C 1
ATOM 758 O O . SER A 1 93 ? -14.127 -1.733 -9.594 1.00 89.50 93 SER A O 1
ATOM 760 N N . ASP A 1 94 ? -14.525 0.454 -9.961 1.00 81.38 94 ASP A N 1
ATOM 761 C CA . ASP A 1 94 ? -15.633 0.602 -9.011 1.00 81.38 94 ASP A CA 1
ATOM 762 C C . ASP A 1 94 ? -16.723 -0.450 -9.222 1.00 81.38 94 ASP A C 1
ATOM 764 O O . ASP A 1 94 ? -17.221 -1.039 -8.272 1.00 81.38 94 ASP A O 1
ATOM 768 N N . SER A 1 95 ? -17.056 -0.743 -10.484 1.00 82.50 95 SER A N 1
ATOM 769 C CA . SER A 1 95 ? -18.098 -1.720 -10.825 1.00 82.50 95 SER A CA 1
ATOM 770 C C . SER A 1 95 ? -17.776 -3.154 -10.395 1.00 82.50 95 SER A C 1
ATOM 772 O O . SER A 1 95 ? -18.679 -3.984 -10.336 1.00 82.50 95 SER A O 1
ATOM 774 N N . GLN A 1 96 ? -16.496 -3.460 -10.167 1.00 83.69 96 GLN A N 1
ATOM 775 C CA . GLN A 1 96 ? -16.019 -4.796 -9.811 1.00 83.69 96 GLN A CA 1
ATOM 776 C C . GLN A 1 96 ? -15.376 -4.843 -8.416 1.00 83.69 96 GLN A C 1
ATOM 778 O O . GLN A 1 96 ? -15.122 -5.935 -7.914 1.00 83.69 96 GLN A O 1
ATOM 783 N N . GLY A 1 97 ? -15.059 -3.697 -7.805 1.00 85.81 97 GLY A N 1
ATOM 784 C CA . GLY A 1 97 ? -14.284 -3.632 -6.563 1.00 85.81 97 GLY A CA 1
ATOM 785 C C . GLY A 1 97 ? -12.857 -4.183 -6.707 1.00 85.81 97 GLY A C 1
ATOM 786 O O . GLY A 1 97 ? -12.305 -4.745 -5.757 1.00 85.81 97 GLY A O 1
ATOM 787 N N . VAL A 1 98 ? -12.263 -4.078 -7.905 1.00 92.44 98 VAL A N 1
ATOM 788 C CA . VAL A 1 98 ? -10.957 -4.680 -8.235 1.00 92.44 98 VAL A CA 1
ATOM 789 C C . VAL A 1 98 ? -9.932 -3.613 -8.589 1.00 92.44 98 VAL A C 1
ATOM 791 O O . VAL A 1 98 ? -10.174 -2.778 -9.457 1.00 92.44 98 VAL A O 1
ATOM 794 N N . TYR A 1 99 ? -8.759 -3.697 -7.966 1.00 95.19 99 TYR A N 1
ATOM 795 C CA . TYR A 1 99 ? -7.557 -2.992 -8.391 1.00 95.19 99 TYR A CA 1
ATOM 796 C C . TYR A 1 99 ? -6.714 -3.926 -9.257 1.00 95.19 99 TYR A C 1
ATOM 798 O O . TYR A 1 99 ? -6.451 -5.067 -8.872 1.00 95.19 99 TYR A O 1
ATOM 806 N N . THR A 1 100 ? -6.247 -3.428 -10.392 1.00 96.56 100 THR A N 1
ATOM 807 C CA . THR A 1 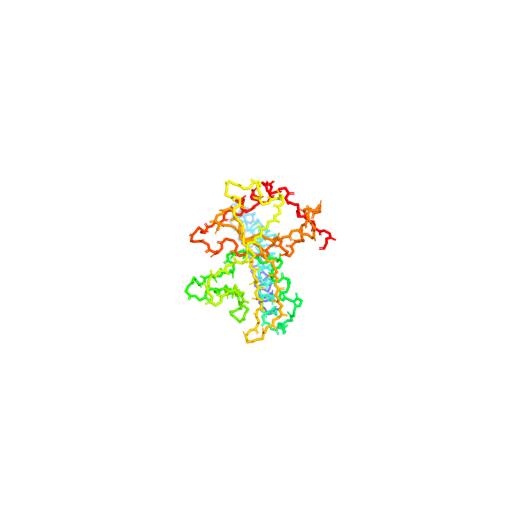100 ? -5.399 -4.158 -11.337 1.00 96.56 100 THR A CA 1
ATOM 808 C C . THR A 1 100 ? -4.049 -3.470 -11.451 1.00 96.56 100 THR A C 1
ATOM 810 O O . THR A 1 100 ? -3.983 -2.247 -11.589 1.00 96.56 100 THR A O 1
ATOM 813 N N . TYR A 1 101 ? -2.969 -4.248 -11.396 1.00 96.94 101 TYR A N 1
ATOM 814 C CA . TYR A 1 101 ? -1.625 -3.737 -11.624 1.00 96.94 101 TYR A CA 1
ATOM 815 C C . TYR A 1 101 ? -1.365 -3.574 -13.128 1.00 96.94 101 TYR A C 1
ATOM 817 O O . TYR A 1 101 ? -1.428 -4.525 -13.898 1.00 96.94 101 TYR A O 1
ATOM 825 N N . ASN A 1 102 ? -1.048 -2.360 -13.571 1.00 94.00 102 ASN A N 1
ATOM 826 C CA . ASN A 1 102 ? -0.972 -2.014 -14.995 1.00 94.00 102 ASN A CA 1
ATOM 827 C C . ASN A 1 102 ? 0.214 -2.659 -15.730 1.00 94.00 102 ASN A C 1
ATOM 829 O O . ASN A 1 102 ? 0.210 -2.723 -16.958 1.00 94.00 102 ASN A O 1
ATOM 833 N N . ILE A 1 103 ? 1.246 -3.091 -15.001 1.00 93.81 103 ILE A N 1
ATOM 834 C CA . ILE A 1 103 ? 2.427 -3.748 -15.585 1.00 93.81 103 ILE A CA 1
ATOM 835 C C . ILE A 1 103 ? 2.183 -5.254 -15.765 1.00 93.81 103 ILE A C 1
ATOM 837 O O . ILE A 1 103 ? 2.614 -5.817 -16.772 1.00 93.81 103 ILE A O 1
ATOM 841 N N . ASP A 1 104 ? 1.464 -5.883 -14.832 1.00 94.75 104 ASP A N 1
ATOM 842 C CA . ASP A 1 104 ? 1.022 -7.276 -14.916 1.00 94.75 104 ASP A CA 1
ATOM 843 C C . ASP A 1 104 ? -0.421 -7.395 -14.409 1.00 94.75 104 ASP A C 1
ATOM 845 O O . ASP A 1 104 ? -0.677 -7.419 -13.204 1.00 94.75 104 ASP A O 1
ATOM 849 N N . VAL A 1 105 ? -1.361 -7.471 -15.353 1.00 95.00 105 VAL A N 1
ATOM 850 C CA . VAL A 1 105 ? -2.805 -7.458 -15.080 1.00 95.00 105 VAL A CA 1
ATOM 851 C C . VAL A 1 105 ? -3.306 -8.712 -14.362 1.00 95.00 105 VAL A C 1
ATOM 853 O O . VAL A 1 105 ? -4.429 -8.711 -13.857 1.00 95.00 105 VAL A O 1
ATOM 856 N N . ASP A 1 106 ? -2.487 -9.766 -14.283 1.00 96.44 106 ASP A N 1
ATOM 857 C CA . ASP A 1 106 ? -2.800 -10.960 -13.502 1.00 96.44 106 ASP A CA 1
ATOM 858 C C . ASP A 1 106 ? -2.725 -10.684 -11.989 1.00 96.44 106 ASP A C 1
ATOM 860 O O . ASP A 1 106 ? -3.355 -11.396 -11.202 1.00 96.44 106 ASP A O 1
ATOM 864 N N . LEU A 1 107 ? -1.977 -9.660 -11.558 1.00 97.75 107 LEU A N 1
ATOM 865 C CA . LEU A 1 107 ? -1.927 -9.231 -10.163 1.00 97.75 107 LEU A CA 1
ATOM 866 C C . LEU A 1 107 ? -3.103 -8.296 -9.862 1.00 97.75 107 LEU A C 1
ATOM 868 O O . LEU A 1 107 ? -3.193 -7.178 -10.380 1.00 97.75 107 LEU A O 1
ATOM 872 N N . THR A 1 108 ? -3.995 -8.750 -8.981 1.00 97.62 108 THR A N 1
ATOM 873 C CA . THR A 1 108 ? -5.187 -7.993 -8.587 1.00 97.62 108 THR A CA 1
ATOM 874 C C . THR A 1 108 ? -5.350 -7.906 -7.077 1.00 97.62 108 THR A C 1
ATOM 876 O O . THR A 1 108 ? -4.967 -8.809 -6.330 1.00 97.62 108 THR A O 1
ATOM 879 N N . ILE A 1 109 ? -5.952 -6.808 -6.629 1.00 96.94 109 ILE A N 1
ATOM 880 C CA . ILE A 1 109 ? -6.376 -6.598 -5.246 1.00 96.94 109 ILE A CA 1
ATOM 881 C C . ILE A 1 109 ? -7.895 -6.478 -5.248 1.00 96.94 109 ILE A C 1
ATOM 883 O O . ILE A 1 109 ? -8.458 -5.778 -6.088 1.00 96.94 109 ILE A O 1
ATOM 887 N N . ARG A 1 110 ? -8.570 -7.164 -4.330 1.00 93.69 110 ARG A N 1
ATOM 888 C CA . ARG A 1 110 ? -10.034 -7.170 -4.245 1.00 93.69 110 ARG A CA 1
ATOM 889 C C . ARG A 1 110 ? -10.465 -6.850 -2.829 1.00 93.69 110 ARG A C 1
ATOM 891 O O . ARG A 1 110 ? -9.999 -7.500 -1.892 1.00 93.69 110 ARG A O 1
ATOM 898 N N . ILE A 1 111 ? -11.363 -5.887 -2.676 1.00 89.06 111 ILE A N 1
ATOM 899 C CA . ILE A 1 111 ? -11.977 -5.613 -1.378 1.00 89.06 111 ILE A CA 1
ATOM 900 C C . ILE A 1 111 ? -13.091 -6.638 -1.178 1.00 89.06 111 ILE A C 1
ATOM 902 O O . ILE A 1 111 ? -13.960 -6.813 -2.030 1.00 89.06 111 ILE A O 1
ATOM 906 N N . LYS A 1 112 ? -13.037 -7.373 -0.069 1.00 81.25 112 LYS A N 1
ATOM 907 C CA . LYS A 1 112 ? -14.105 -8.292 0.308 1.00 81.25 112 LYS A CA 1
ATOM 908 C C . LYS A 1 112 ? -15.263 -7.478 0.869 1.00 81.25 112 LYS A C 1
ATOM 910 O O . LYS A 1 112 ? -15.211 -7.041 2.015 1.00 81.25 112 LYS A O 1
ATOM 915 N N . GLU A 1 113 ? -16.307 -7.312 0.075 1.00 70.94 113 GLU A N 1
ATOM 916 C CA . GLU A 1 113 ? -17.580 -6.808 0.575 1.00 70.94 113 GLU A CA 1
ATOM 917 C C . GLU A 1 113 ? -18.341 -7.939 1.280 1.00 70.94 113 GLU A C 1
ATOM 919 O O . GLU A 1 113 ? -18.337 -9.091 0.832 1.00 70.94 113 GLU A O 1
ATOM 924 N N . ASP A 1 114 ? -18.981 -7.628 2.409 1.00 61.47 114 ASP A N 1
ATOM 925 C CA . ASP A 1 114 ? -20.003 -8.518 2.958 1.00 61.47 114 ASP A CA 1
ATOM 926 C C . ASP A 1 114 ? -21.151 -8.642 1.941 1.00 61.47 114 ASP A C 1
ATOM 928 O O . ASP A 1 114 ? -21.489 -7.685 1.249 1.00 61.47 114 ASP A O 1
ATOM 932 N N . VAL A 1 115 ? -21.803 -9.804 1.888 1.00 53.03 115 VAL A N 1
ATOM 933 C CA . VAL A 1 115 ? -22.923 -10.128 0.981 1.00 53.03 115 VAL A CA 1
ATOM 934 C C . VAL A 1 115 ? -24.089 -9.138 1.130 1.00 53.03 115 VAL A C 1
ATOM 936 O O . VAL A 1 115 ? -24.944 -9.027 0.254 1.00 53.03 115 VAL A O 1
ATOM 939 N N . ARG A 1 116 ? -24.136 -8.405 2.248 1.00 53.88 116 ARG A N 1
ATOM 940 C CA . ARG A 1 116 ? -25.138 -7.378 2.556 1.00 53.88 116 ARG A CA 1
ATOM 941 C C . ARG A 1 116 ? -24.641 -5.940 2.379 1.00 53.88 116 ARG A C 1
ATOM 943 O O . ARG A 1 116 ? -25.384 -5.023 2.711 1.00 53.88 116 ARG A O 1
ATOM 950 N N . GLY A 1 117 ? -23.407 -5.736 1.917 1.00 62.06 117 GLY A N 1
ATOM 951 C CA . GLY A 1 117 ? -22.776 -4.417 1.808 1.00 62.06 117 GLY A CA 1
ATOM 952 C C . GLY A 1 117 ? -22.491 -3.744 3.157 1.00 62.06 117 GLY A C 1
ATOM 953 O O . GLY A 1 117 ? -22.172 -2.561 3.191 1.00 62.06 117 GLY A O 1
ATOM 954 N N . ASN A 1 118 ? -22.606 -4.473 4.273 1.00 67.81 118 ASN A N 1
ATOM 955 C CA . ASN A 1 118 ? -22.407 -3.931 5.613 1.00 67.81 118 ASN A CA 1
ATOM 956 C C . ASN A 1 118 ? -20.996 -4.239 6.093 1.00 67.81 118 ASN A C 1
ATOM 958 O O . ASN A 1 118 ? -20.626 -5.395 6.279 1.00 67.81 118 ASN A O 1
ATOM 962 N N . TRP A 1 119 ? -20.201 -3.198 6.295 1.00 82.81 119 TRP A N 1
ATOM 963 C CA . TRP A 1 119 ? -18.848 -3.353 6.808 1.00 82.81 119 TRP A CA 1
ATOM 964 C C . TRP A 1 119 ? -18.900 -3.340 8.337 1.00 82.81 119 TRP A C 1
ATOM 966 O O . TRP A 1 119 ? -19.688 -2.602 8.933 1.00 82.81 119 TRP A O 1
ATOM 976 N N . GLU A 1 120 ? -18.095 -4.184 8.984 1.00 88.69 120 GLU A N 1
ATOM 977 C CA . GLU A 1 120 ? -18.053 -4.244 10.447 1.00 88.69 120 GLU A CA 1
ATOM 978 C C . GLU A 1 120 ? -17.508 -2.922 10.999 1.00 88.69 120 GLU A C 1
ATOM 980 O O . GLU A 1 120 ? -16.495 -2.419 10.515 1.00 88.69 120 GLU A O 1
ATOM 985 N N . GLU A 1 121 ? -18.160 -2.353 12.011 1.00 92.19 121 GLU A N 1
ATOM 986 C CA . GLU A 1 121 ? -17.699 -1.119 12.649 1.00 92.19 121 GLU A CA 1
ATOM 987 C C . GLU A 1 121 ? -16.317 -1.321 13.299 1.00 92.19 121 GLU A C 1
ATOM 989 O O . GLU A 1 121 ? -16.048 -2.344 13.933 1.00 92.19 121 GLU A O 1
ATOM 994 N N . PHE A 1 122 ? -15.433 -0.334 13.158 1.00 92.94 122 PHE A N 1
ATOM 995 C CA . PHE A 1 122 ? -14.105 -0.336 13.767 1.00 92.94 122 PHE A CA 1
ATOM 996 C C . PHE A 1 122 ? -13.982 0.820 14.763 1.00 92.94 122 PHE A C 1
ATOM 998 O O . PHE A 1 122 ? -14.292 1.962 14.428 1.00 92.94 122 PHE A O 1
ATOM 1005 N N . LYS A 1 123 ? -13.538 0.526 15.992 1.00 92.38 123 LYS A N 1
ATOM 1006 C CA . LYS A 1 123 ? -13.445 1.502 17.089 1.00 92.38 123 LYS A CA 1
ATOM 1007 C C . LYS A 1 123 ? -12.080 1.438 17.749 1.00 92.38 123 LYS A C 1
ATOM 1009 O O . LYS A 1 123 ? -11.806 0.491 18.478 1.00 92.38 123 LYS A O 1
ATOM 1014 N N . GLU A 1 124 ? -11.273 2.470 17.529 1.00 94.00 124 GLU A N 1
ATOM 1015 C CA . GLU A 1 124 ? -10.007 2.698 18.227 1.00 94.00 124 GLU A CA 1
ATOM 1016 C C . GLU A 1 124 ? -9.749 4.202 18.402 1.00 94.00 124 GLU A C 1
ATOM 1018 O O . GLU A 1 124 ? -10.248 5.029 17.634 1.00 94.00 124 GLU A O 1
ATOM 1023 N N . ASP A 1 125 ? -8.938 4.563 19.396 1.00 94.88 125 ASP A N 1
ATOM 1024 C CA . ASP A 1 125 ? -8.700 5.958 19.798 1.00 94.88 125 ASP A CA 1
ATOM 1025 C C . ASP A 1 125 ? -8.029 6.815 18.714 1.00 94.88 125 ASP A C 1
ATOM 1027 O O . ASP A 1 125 ? -8.132 8.042 18.714 1.00 94.88 125 ASP A O 1
ATOM 1031 N N . TRP A 1 126 ? -7.319 6.207 17.764 1.00 94.81 126 TRP A N 1
ATOM 1032 C CA . TRP A 1 126 ? -6.734 6.956 16.653 1.00 94.81 126 TRP A CA 1
ATOM 1033 C C . TRP A 1 126 ? -7.776 7.346 15.596 1.00 94.81 126 TRP A C 1
ATOM 1035 O O . TRP A 1 126 ? -7.586 8.344 14.904 1.00 94.81 126 TRP A O 1
ATOM 1045 N N . VAL A 1 127 ? -8.895 6.621 15.506 1.00 93.88 127 VAL A N 1
ATOM 1046 C CA . VAL A 1 127 ? -9.977 6.890 14.546 1.00 93.88 127 VAL A CA 1
ATOM 1047 C C . VAL A 1 127 ? -10.776 8.125 14.944 1.00 93.88 127 VAL A C 1
ATOM 1049 O O . VAL A 1 127 ? -11.135 8.938 14.095 1.00 93.88 127 VAL A O 1
ATOM 1052 N N . ILE A 1 128 ? -11.018 8.325 16.240 1.00 94.44 128 ILE A N 1
ATOM 1053 C CA . ILE A 1 128 ? -11.802 9.472 16.729 1.00 94.44 128 ILE A CA 1
ATOM 1054 C C . ILE A 1 128 ? -11.117 10.828 16.482 1.00 94.44 128 ILE A C 1
ATOM 1056 O O . ILE A 1 128 ? -11.710 11.873 16.730 1.00 94.44 128 ILE A O 1
ATOM 1060 N N . LYS A 1 129 ? 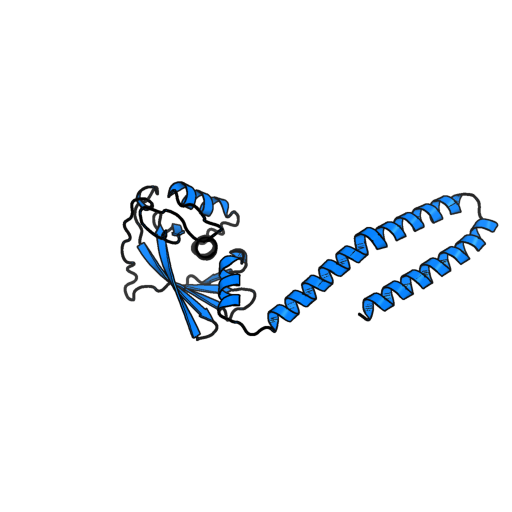-9.869 10.823 15.995 1.00 95.12 129 LYS A N 1
ATOM 1061 C CA . LYS A 1 129 ? -9.120 12.025 15.607 1.00 95.12 129 LYS A CA 1
ATOM 1062 C C . LYS A 1 129 ? -9.499 12.543 14.216 1.00 95.12 129 LYS A C 1
ATOM 1064 O O . LYS A 1 129 ? -9.103 13.657 13.863 1.00 95.12 129 LYS A O 1
ATOM 1069 N N . PHE A 1 130 ? -10.227 11.764 13.413 1.00 94.94 130 PHE A N 1
ATOM 1070 C CA . PHE A 1 130 ? -10.758 12.220 12.127 1.00 94.94 130 PHE A CA 1
ATOM 1071 C C . PHE A 1 130 ? -12.007 13.097 12.312 1.00 94.94 130 PHE A C 1
ATOM 1073 O O . PHE A 1 130 ? -12.723 12.931 13.299 1.00 94.94 130 PHE A O 1
ATOM 1080 N N . PRO A 1 131 ? -12.304 14.023 11.374 1.00 94.50 131 PRO A N 1
ATOM 1081 C CA . PRO A 1 131 ? -13.512 14.844 11.438 1.00 94.50 131 PRO A CA 1
ATOM 1082 C C . PRO A 1 131 ? -14.799 14.015 11.453 1.00 94.50 131 PRO A C 1
ATOM 1084 O O . PRO A 1 131 ? -15.732 14.361 12.174 1.00 94.50 131 PRO A O 1
ATOM 1087 N N . ASP A 1 132 ? -14.842 12.924 10.681 1.00 94.00 132 ASP A N 1
ATOM 1088 C CA . ASP A 1 132 ? -15.870 11.893 10.826 1.00 94.00 132 ASP A CA 1
ATOM 1089 C C . ASP A 1 132 ? -15.270 10.675 11.558 1.00 94.00 132 ASP A C 1
ATOM 1091 O O . ASP A 1 132 ? -14.395 10.005 11.000 1.00 94.00 132 ASP A O 1
ATOM 1095 N N . PRO A 1 133 ? -15.717 10.375 12.794 1.00 94.06 133 PRO A N 1
ATOM 1096 C CA . PRO A 1 133 ? -15.167 9.294 13.605 1.00 94.06 133 PRO A CA 1
ATOM 1097 C C . PRO A 1 133 ? -15.684 7.907 13.197 1.00 94.06 133 PRO A C 1
ATOM 1099 O O . PRO A 1 133 ? -15.313 6.914 13.823 1.00 94.06 133 PRO A O 1
ATOM 1102 N N . LYS A 1 134 ? -16.566 7.803 12.194 1.00 92.94 134 LYS A N 1
ATOM 1103 C CA . LYS A 1 134 ? -17.027 6.505 11.701 1.00 92.94 134 LYS A CA 1
ATOM 1104 C C . LYS A 1 134 ? -15.900 5.801 10.962 1.00 92.94 134 LYS A C 1
ATOM 1106 O O . LYS A 1 134 ? -15.316 6.348 10.023 1.00 92.94 134 LYS A O 1
ATOM 1111 N N . ALA A 1 135 ? -15.666 4.556 11.354 1.00 94.12 135 ALA A N 1
ATOM 1112 C CA . ALA A 1 135 ? -14.763 3.671 10.653 1.00 94.12 135 ALA A CA 1
ATOM 1113 C C . ALA A 1 135 ? -15.330 2.267 10.512 1.00 94.12 135 ALA A C 1
ATOM 1115 O O . ALA A 1 135 ? -16.160 1.812 11.307 1.00 94.12 135 ALA A O 1
ATOM 1116 N N . SER A 1 136 ? -14.846 1.572 9.492 1.00 93.50 136 SER A N 1
ATOM 1117 C CA . SER A 1 136 ? -15.261 0.210 9.198 1.00 93.50 136 SER A CA 1
ATOM 1118 C C . SER A 1 136 ? -14.076 -0.651 8.790 1.00 93.50 136 SER A C 1
ATOM 1120 O O . SER A 1 136 ? -13.169 -0.194 8.096 1.00 93.50 136 SER A O 1
ATOM 1122 N N . LYS A 1 137 ? -14.084 -1.910 9.219 1.00 93.12 137 LYS A N 1
ATOM 1123 C CA . LYS A 1 137 ? -13.095 -2.908 8.822 1.00 93.12 137 LYS A CA 1
ATOM 1124 C C . LYS A 1 137 ? -13.308 -3.301 7.370 1.00 93.12 137 LYS A C 1
ATOM 1126 O O . LYS A 1 137 ? -14.438 -3.549 6.952 1.00 93.12 137 LYS A O 1
ATOM 1131 N N . ILE A 1 138 ? -12.205 -3.457 6.650 1.00 91.44 138 ILE A N 1
ATOM 1132 C CA . ILE A 1 138 ? -12.187 -4.075 5.329 1.00 91.44 138 ILE A CA 1
ATOM 1133 C C . ILE A 1 138 ? -11.140 -5.160 5.252 1.00 91.44 138 ILE A C 1
ATOM 1135 O O . ILE A 1 138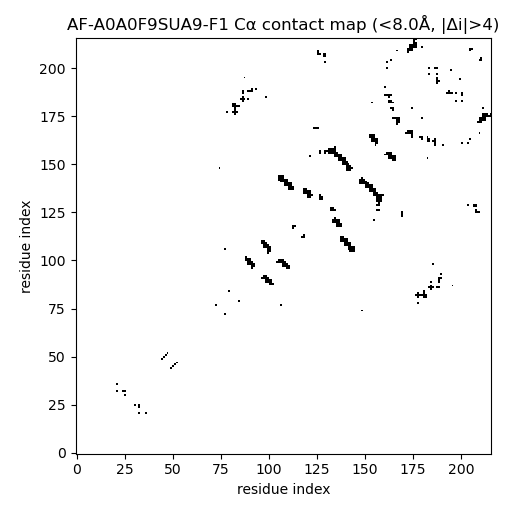 ? -10.059 -5.042 5.826 1.00 91.44 138 ILE A O 1
ATOM 1139 N N . ILE A 1 139 ? -11.449 -6.197 4.483 1.00 93.00 139 ILE A N 1
ATOM 1140 C CA . ILE A 1 139 ? -10.489 -7.241 4.155 1.00 93.00 139 ILE A CA 1
ATOM 1141 C C . ILE A 1 139 ? -10.070 -7.067 2.702 1.00 93.00 139 ILE A C 1
ATOM 1143 O O . ILE A 1 139 ? -10.895 -7.078 1.788 1.00 93.00 139 ILE A O 1
ATOM 1147 N N . VAL A 1 140 ? -8.772 -6.895 2.508 1.00 94.38 140 VAL A N 1
ATOM 1148 C CA . VAL A 1 140 ? -8.132 -6.677 1.218 1.00 94.38 14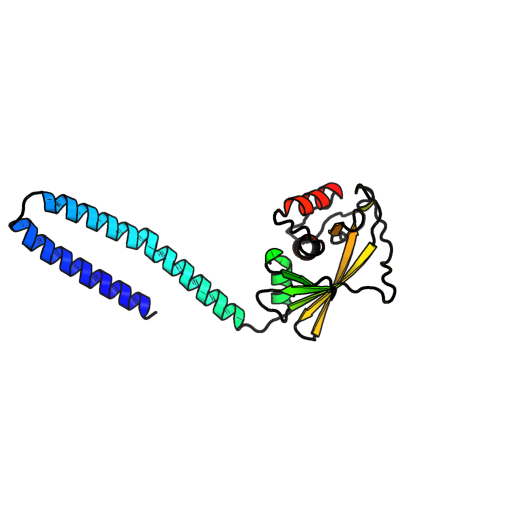0 VAL A CA 1
ATOM 1149 C C . VAL A 1 140 ? -7.467 -7.978 0.799 1.00 94.38 140 VAL A C 1
ATOM 1151 O O . VAL A 1 140 ? -6.512 -8.415 1.433 1.00 94.38 140 VAL A O 1
ATOM 1154 N N . ASN A 1 141 ? -7.959 -8.592 -0.272 1.00 96.25 141 ASN A N 1
ATOM 1155 C CA . ASN A 1 141 ? -7.454 -9.862 -0.779 1.00 96.25 141 ASN A CA 1
ATOM 1156 C C . ASN A 1 141 ? -6.506 -9.640 -1.956 1.00 96.25 141 ASN A C 1
ATOM 1158 O O . ASN A 1 141 ? -6.883 -9.012 -2.948 1.00 96.25 141 ASN A O 1
ATOM 1162 N N . ILE A 1 142 ? -5.316 -10.225 -1.882 1.00 97.56 142 ILE A N 1
ATOM 1163 C CA . ILE A 1 142 ? -4.332 -10.231 -2.962 1.00 97.56 142 ILE A CA 1
ATOM 1164 C C . ILE A 1 142 ? -4.486 -11.517 -3.771 1.00 97.56 142 ILE A C 1
ATOM 1166 O O . ILE A 1 142 ? -4.464 -12.619 -3.217 1.00 97.56 142 ILE A O 1
ATOM 1170 N N . TYR A 1 143 ? -4.604 -11.372 -5.086 1.00 97.50 143 TYR A N 1
ATOM 1171 C CA . TYR A 1 143 ? -4.689 -12.474 -6.035 1.00 97.50 143 TYR A CA 1
ATOM 1172 C C . TYR A 1 143 ? -3.608 -12.349 -7.099 1.00 97.50 143 TYR A C 1
ATOM 1174 O O . TYR A 1 143 ? -3.354 -11.260 -7.611 1.00 97.50 143 TYR A O 1
ATOM 1182 N N . TYR A 1 144 ? -3.043 -13.487 -7.492 1.00 96.94 144 TYR A N 1
ATOM 1183 C CA . TYR A 1 144 ? -2.290 -13.601 -8.734 1.00 96.94 144 TYR A CA 1
ATOM 1184 C C . TYR A 1 144 ? -2.973 -14.622 -9.636 1.00 96.94 144 TYR A C 1
ATOM 1186 O O . TYR A 1 144 ? -3.156 -15.784 -9.255 1.00 96.94 144 TYR A O 1
ATOM 1194 N N . ARG A 1 145 ? -3.400 -14.180 -10.821 1.00 94.56 145 ARG A N 1
ATOM 1195 C CA . ARG A 1 145 ? -4.337 -14.906 -11.684 1.00 94.56 145 ARG A CA 1
ATOM 1196 C C . ARG A 1 145 ? -5.604 -15.267 -10.904 1.00 94.56 145 ARG A C 1
ATOM 1198 O O . ARG A 1 145 ? -6.327 -14.396 -10.432 1.00 94.56 145 ARG A O 1
ATOM 1205 N N . SER A 1 146 ? -5.877 -16.562 -10.766 1.00 93.06 146 SER A N 1
ATOM 1206 C CA . SER A 1 146 ? -7.013 -17.095 -10.005 1.00 93.06 146 SER A CA 1
ATOM 1207 C C . SER A 1 146 ? -6.627 -17.572 -8.602 1.00 93.06 146 SER A C 1
ATOM 1209 O O . SER A 1 146 ? -7.490 -18.041 -7.864 1.00 93.06 146 SER A O 1
ATOM 1211 N N . SER A 1 147 ? -5.353 -17.468 -8.219 1.00 95.56 147 SER A N 1
ATOM 1212 C CA . SER A 1 147 ? -4.860 -17.956 -6.933 1.00 95.56 147 SER A CA 1
ATOM 1213 C C . SER A 1 147 ? -4.938 -16.863 -5.876 1.00 95.56 147 SER A C 1
ATOM 1215 O O . SER A 1 147 ? -4.366 -15.785 -6.046 1.00 95.56 147 SER A O 1
ATOM 1217 N N . PHE A 1 148 ? -5.620 -17.159 -4.770 1.00 96.06 148 PHE A N 1
ATOM 1218 C CA . PHE A 1 148 ? -5.545 -16.347 -3.559 1.00 96.06 148 PHE A CA 1
ATOM 1219 C C . PHE A 1 148 ? -4.134 -16.436 -2.977 1.00 96.06 148 PHE A C 1
ATOM 1221 O O . PHE A 1 148 ? -3.597 -17.532 -2.818 1.00 96.06 148 PHE A O 1
ATOM 1228 N N . ILE A 1 149 ? -3.546 -15.284 -2.671 1.00 96.31 149 ILE A N 1
ATOM 1229 C CA . ILE A 1 149 ? -2.198 -15.192 -2.112 1.00 96.31 149 ILE A CA 1
ATOM 1230 C C . ILE A 1 149 ? -2.271 -14.939 -0.611 1.00 96.31 149 ILE A C 1
ATOM 1232 O O . ILE A 1 149 ? -1.729 -15.716 0.173 1.00 96.31 149 ILE A O 1
ATOM 1236 N N . LYS A 1 150 ? -2.921 -13.841 -0.215 1.00 96.06 150 LYS A N 1
ATOM 1237 C CA . LYS A 1 150 ? -3.014 -13.400 1.179 1.00 96.06 150 LYS A CA 1
ATOM 1238 C C . LYS A 1 150 ? -4.092 -12.335 1.340 1.00 96.06 150 LYS A C 1
ATOM 1240 O O . LYS A 1 150 ? -4.395 -11.622 0.383 1.00 96.06 150 LYS A O 1
ATOM 1245 N N . ASP A 1 151 ? -4.628 -12.204 2.545 1.00 95.44 151 ASP A N 1
ATOM 1246 C CA . ASP A 1 151 ? -5.510 -11.116 2.936 1.00 95.44 151 ASP A CA 1
ATOM 1247 C C . ASP A 1 151 ? -4.872 -10.206 3.993 1.00 95.44 151 ASP A C 1
ATOM 1249 O O . ASP A 1 151 ? -3.953 -10.579 4.727 1.00 95.44 151 ASP A O 1
ATOM 1253 N N . TYR A 1 152 ? -5.346 -8.965 4.023 1.00 95.62 152 TYR A N 1
ATOM 1254 C CA . TYR A 1 152 ? -4.904 -7.948 4.963 1.00 95.62 152 TYR A CA 1
ATOM 1255 C C . TYR A 1 152 ? -6.107 -7.172 5.486 1.00 95.62 152 TYR A C 1
ATOM 1257 O O . TYR A 1 152 ? -6.987 -6.777 4.719 1.00 95.62 152 TYR A O 1
ATOM 1265 N N . LEU A 1 153 ? -6.124 -6.930 6.794 1.00 94.75 153 LEU A N 1
ATOM 1266 C CA . LEU A 1 153 ? -7.093 -6.042 7.420 1.00 94.75 153 LEU A CA 1
ATOM 1267 C C . LEU A 1 153 ? -6.682 -4.590 7.170 1.00 94.75 153 LEU A C 1
ATOM 1269 O O . LEU A 1 153 ? -5.545 -4.206 7.433 1.00 94.75 153 LEU A O 1
ATOM 1273 N N . PHE A 1 154 ? -7.632 -3.789 6.712 1.00 95.44 154 PHE A N 1
ATOM 1274 C CA . PHE A 1 154 ? -7.538 -2.339 6.625 1.00 95.44 154 PHE A CA 1
ATOM 1275 C C . PHE A 1 154 ? -8.774 -1.711 7.271 1.00 95.44 154 PHE A C 1
ATOM 1277 O O . PHE A 1 154 ? -9.747 -2.393 7.604 1.00 95.44 154 PHE A O 1
ATOM 1284 N N . VAL A 1 155 ? -8.731 -0.398 7.453 1.00 95.00 155 VAL A N 1
ATOM 1285 C CA . VAL A 1 155 ? -9.810 0.380 8.048 1.00 95.00 155 VAL A CA 1
ATOM 1286 C C . VAL A 1 155 ? -10.174 1.512 7.102 1.00 95.00 155 VAL A C 1
ATOM 1288 O O . VAL A 1 155 ? -9.331 2.331 6.738 1.00 95.00 155 VAL A O 1
ATOM 1291 N N . LEU A 1 156 ? -11.442 1.563 6.714 1.00 92.94 156 LEU A N 1
ATOM 1292 C CA . LEU A 1 156 ? -12.020 2.696 6.014 1.00 92.94 156 LEU A CA 1
ATOM 1293 C C . LEU A 1 156 ? -12.409 3.753 7.047 1.00 92.94 156 LEU A C 1
ATOM 1295 O O . LEU A 1 156 ? -13.194 3.463 7.946 1.00 92.94 156 LEU A O 1
ATOM 1299 N N . VAL A 1 157 ? -11.848 4.954 6.935 1.00 93.50 157 VAL A N 1
ATOM 1300 C CA . VAL A 1 157 ? -11.967 6.028 7.932 1.00 93.50 157 VAL A CA 1
ATOM 1301 C C . VAL A 1 157 ? -12.472 7.330 7.321 1.00 93.50 157 VAL A C 1
ATOM 1303 O O . VAL A 1 157 ? -12.614 7.462 6.100 1.00 93.50 157 VAL A O 1
ATOM 1306 N N . ASP A 1 158 ? -12.713 8.314 8.190 1.00 91.19 158 ASP A N 1
ATOM 1307 C CA . ASP A 1 158 ? -13.068 9.683 7.822 1.00 91.19 158 ASP A CA 1
ATOM 1308 C C . ASP A 1 158 ? -14.325 9.732 6.938 1.00 91.19 158 ASP A C 1
ATOM 1310 O O . ASP A 1 158 ? -14.367 10.410 5.911 1.00 91.19 158 ASP A O 1
ATOM 1314 N N . GLY A 1 159 ? -15.355 8.964 7.301 1.00 84.88 159 GLY A N 1
ATOM 1315 C CA . GLY A 1 159 ? -16.617 8.920 6.555 1.00 84.88 159 GLY A CA 1
ATOM 1316 C C . GLY A 1 159 ? -16.502 8.229 5.195 1.00 84.88 159 GLY A C 1
ATOM 1317 O O . GLY A 1 159 ? -17.273 8.519 4.285 1.00 84.88 159 GLY A O 1
ATOM 1318 N N . GLY A 1 160 ? -15.521 7.341 5.036 1.00 86.12 160 GLY A N 1
ATOM 1319 C CA . GLY A 1 160 ? -15.355 6.548 3.823 1.00 86.12 160 GLY A CA 1
ATOM 1320 C C . GLY A 1 160 ? -14.326 7.069 2.830 1.00 86.12 160 GLY A C 1
ATOM 1321 O O . GLY A 1 160 ? -14.321 6.634 1.682 1.00 86.12 160 GLY A O 1
ATOM 1322 N N . ARG A 1 161 ? -13.473 8.009 3.248 1.00 87.12 161 ARG A N 1
ATOM 1323 C CA . ARG A 1 161 ? -12.561 8.723 2.346 1.00 87.12 161 ARG A CA 1
ATOM 1324 C C . ARG A 1 161 ? -11.185 8.094 2.199 1.00 87.12 161 ARG A C 1
ATOM 1326 O O . ARG A 1 161 ? -10.582 8.219 1.140 1.00 87.12 161 ARG A O 1
ATOM 1333 N N . TYR A 1 162 ? -10.693 7.423 3.236 1.00 91.06 162 TYR A N 1
ATOM 1334 C CA . TYR A 1 162 ? -9.338 6.874 3.237 1.00 91.06 162 TYR A CA 1
ATOM 1335 C C . TYR A 1 162 ? -9.323 5.455 3.786 1.00 91.06 162 TYR A C 1
ATOM 1337 O O . TYR A 1 162 ? -10.070 5.127 4.705 1.00 91.06 162 TYR A O 1
ATOM 1345 N N . ILE A 1 163 ? -8.444 4.633 3.223 1.00 93.25 163 ILE A N 1
ATOM 1346 C CA . ILE A 1 163 ? -8.211 3.244 3.602 1.00 93.25 163 ILE A CA 1
ATOM 1347 C C . ILE A 1 163 ? -6.831 3.164 4.252 1.00 93.25 163 ILE A C 1
ATOM 1349 O O . ILE A 1 163 ? -5.808 3.274 3.578 1.00 93.25 163 ILE A O 1
ATOM 1353 N N . ILE A 1 164 ? -6.798 2.970 5.567 1.00 95.44 164 ILE A N 1
ATOM 1354 C CA . ILE A 1 164 ? -5.574 3.001 6.373 1.00 95.44 164 ILE A CA 1
ATOM 1355 C C . ILE A 1 164 ? -5.355 1.636 7.023 1.00 95.44 164 ILE A C 1
ATOM 1357 O O . ILE A 1 164 ? -6.297 1.002 7.498 1.00 95.44 164 ILE A O 1
ATOM 1361 N N . ALA A 1 165 ? -4.112 1.158 7.023 1.00 96.12 165 ALA A N 1
ATOM 1362 C CA . ALA A 1 165 ? -3.763 -0.059 7.745 1.00 96.12 165 ALA A CA 1
ATOM 1363 C C . ALA A 1 165 ? -3.894 0.187 9.258 1.00 96.12 165 ALA A C 1
ATOM 1365 O O . ALA A 1 165 ? -3.382 1.202 9.740 1.00 96.12 165 ALA A O 1
ATOM 1366 N N . PRO A 1 166 ? -4.537 -0.712 10.021 1.00 95.25 166 PRO A N 1
ATOM 1367 C CA . PRO A 1 166 ? -4.524 -0.604 11.467 1.00 95.25 166 PRO A CA 1
ATOM 1368 C C . PRO A 1 166 ? -3.082 -0.779 11.975 1.00 95.25 166 PRO A C 1
ATOM 1370 O O . PRO A 1 166 ? -2.347 -1.626 11.450 1.00 95.25 166 PRO A O 1
ATOM 1373 N N . PRO A 1 167 ? -2.665 -0.007 12.988 1.00 93.62 167 PRO A N 1
ATOM 1374 C CA . PRO A 1 167 ? -1.406 -0.249 13.678 1.00 93.62 167 PRO A CA 1
ATOM 1375 C C . PRO A 1 167 ? -1.356 -1.622 14.351 1.00 93.62 167 PRO A C 1
ATOM 1377 O O . PRO A 1 167 ? -2.384 -2.263 14.571 1.00 93.62 167 PRO A O 1
ATOM 1380 N N . ASN A 1 168 ? -0.152 -2.062 14.722 1.00 82.62 168 ASN A N 1
ATOM 1381 C CA . ASN A 1 168 ? 0.046 -3.367 15.363 1.00 82.62 168 ASN A CA 1
ATOM 1382 C C . ASN A 1 168 ? -0.756 -3.526 16.662 1.00 82.62 168 ASN A C 1
ATOM 1384 O O . ASN A 1 168 ? -1.237 -4.619 16.961 1.00 82.62 168 ASN A O 1
ATOM 1388 N N . THR A 1 169 ? -0.881 -2.452 17.446 1.00 85.69 169 THR A N 1
ATOM 1389 C CA . THR A 1 169 ? -1.706 -2.429 18.659 1.00 85.69 169 THR A CA 1
ATOM 1390 C C . THR A 1 169 ? -2.335 -1.045 18.857 1.00 85.69 169 THR A C 1
ATOM 1392 O O . THR A 1 169 ? -1.787 -0.059 18.363 1.00 85.69 169 THR A O 1
ATOM 1395 N N . PRO A 1 170 ? -3.408 -0.921 19.661 1.00 82.69 170 PRO A N 1
ATOM 1396 C CA . PRO A 1 170 ? -4.003 0.382 19.979 1.00 82.69 170 PRO A CA 1
ATOM 1397 C C . PRO A 1 170 ? -3.038 1.372 20.657 1.00 82.69 170 PRO A C 1
ATOM 1399 O O . PRO A 1 170 ? -3.251 2.580 20.609 1.00 82.69 170 PRO A O 1
ATOM 1402 N N . THR A 1 171 ? -1.980 0.871 21.303 1.00 85.25 171 THR A N 1
ATOM 1403 C CA . THR A 1 171 ? -0.978 1.680 22.016 1.00 85.25 171 THR A CA 1
ATOM 1404 C C . THR A 1 171 ? 0.285 1.956 21.203 1.00 85.25 171 THR A C 1
ATOM 1406 O O . THR A 1 171 ? 0.971 2.940 21.466 1.00 85.25 171 THR A O 1
ATOM 1409 N N . ASP A 1 172 ? 0.602 1.101 20.229 1.00 91.44 172 ASP A N 1
ATOM 1410 C CA . ASP A 1 172 ? 1.729 1.269 19.312 1.00 91.44 172 ASP A CA 1
ATOM 1411 C C . ASP A 1 172 ? 1.197 1.610 17.922 1.00 91.44 172 ASP A C 1
ATOM 1413 O O . ASP A 1 172 ? 0.893 0.730 17.115 1.00 91.44 172 ASP A O 1
ATOM 1417 N N . LEU A 1 173 ? 1.077 2.914 17.658 1.00 94.62 173 LEU A N 1
ATOM 1418 C CA . LEU A 1 173 ? 0.526 3.462 16.418 1.00 94.62 173 LEU A CA 1
ATOM 1419 C C . LEU A 1 173 ? 1.530 3.409 15.251 1.00 94.62 173 LEU A C 1
ATOM 1421 O O . LEU A 1 173 ? 1.613 4.342 14.454 1.00 94.62 173 LEU A O 1
ATOM 1425 N N . ARG A 1 174 ? 2.322 2.339 15.155 1.00 95.75 174 ARG A N 1
ATOM 1426 C CA . ARG A 1 174 ? 3.274 2.113 14.064 1.00 95.75 174 ARG A CA 1
ATOM 1427 C C . ARG A 1 174 ? 2.717 1.155 13.020 1.00 95.75 174 ARG A C 1
ATOM 1429 O O . ARG A 1 174 ? 2.069 0.163 13.357 1.00 95.75 174 ARG A O 1
ATOM 1436 N N . ILE A 1 175 ? 3.008 1.455 11.756 1.00 96.19 175 ILE A N 1
ATOM 1437 C CA . ILE A 1 175 ? 2.733 0.594 10.600 1.00 96.19 175 ILE A CA 1
ATOM 1438 C C . ILE A 1 175 ? 4.014 0.363 9.796 1.00 96.19 175 ILE A C 1
ATOM 1440 O O . ILE A 1 175 ? 4.892 1.225 9.756 1.00 96.19 175 ILE A O 1
ATOM 1444 N N . THR A 1 176 ? 4.108 -0.782 9.126 1.00 95.38 176 THR A N 1
ATOM 1445 C CA . THR A 1 176 ? 5.250 -1.121 8.268 1.00 95.38 176 THR A CA 1
ATOM 1446 C C . THR A 1 176 ? 5.219 -0.355 6.950 1.00 95.38 176 THR A C 1
ATOM 1448 O O . THR A 1 176 ? 4.174 0.142 6.508 1.00 95.38 176 THR A O 1
ATOM 1451 N N . ARG A 1 177 ? 6.357 -0.331 6.249 1.00 93.81 177 ARG A N 1
ATOM 1452 C CA . ARG A 1 177 ? 6.442 0.235 4.896 1.00 93.81 177 ARG A CA 1
ATOM 1453 C C . ARG A 1 177 ? 5.458 -0.415 3.920 1.00 93.81 177 ARG A C 1
ATOM 1455 O O . ARG A 1 177 ? 4.831 0.278 3.116 1.00 93.81 177 ARG A O 1
ATOM 1462 N N . PHE A 1 178 ? 5.285 -1.731 4.027 1.00 95.06 178 PHE A N 1
ATOM 1463 C CA . PHE A 1 178 ? 4.314 -2.485 3.238 1.00 95.06 178 PHE A CA 1
ATOM 1464 C C . PHE A 1 178 ? 2.880 -2.007 3.507 1.00 95.06 178 PHE A C 1
ATOM 1466 O O . PHE A 1 178 ? 2.154 -1.676 2.571 1.00 95.06 178 PHE A O 1
ATOM 1473 N N . GLN A 1 179 ? 2.484 -1.924 4.782 1.00 96.44 179 GLN A N 1
ATOM 1474 C CA . GLN A 1 179 ? 1.150 -1.473 5.194 1.00 96.44 179 GLN A CA 1
ATOM 1475 C C . GLN A 1 179 ? 0.868 -0.042 4.726 1.00 96.44 179 GLN A C 1
ATOM 1477 O O . GLN A 1 179 ? -0.206 0.242 4.190 1.00 96.44 179 GLN A O 1
ATOM 1482 N N . TYR A 1 180 ? 1.857 0.839 4.881 1.00 95.88 180 TYR A N 1
ATOM 1483 C CA . TYR A 1 180 ? 1.807 2.210 4.396 1.00 95.88 180 TYR A CA 1
ATOM 1484 C C . TYR A 1 180 ? 1.549 2.275 2.887 1.00 95.88 180 TYR A C 1
ATOM 1486 O O . TYR A 1 180 ? 0.608 2.941 2.450 1.00 95.88 180 TYR A O 1
ATOM 1494 N N . ASN A 1 181 ? 2.359 1.581 2.081 1.00 95.75 181 ASN A N 1
ATOM 1495 C CA . ASN A 1 181 ? 2.256 1.684 0.628 1.00 95.75 181 ASN A CA 1
ATOM 1496 C C . ASN A 1 181 ? 0.998 1.004 0.079 1.00 95.75 181 ASN A C 1
ATOM 1498 O O . ASN A 1 181 ? 0.354 1.552 -0.814 1.00 95.75 181 ASN A O 1
ATOM 1502 N N . LEU A 1 182 ? 0.593 -0.135 0.644 1.00 96.12 182 LEU A N 1
ATOM 1503 C CA . LEU A 1 182 ? -0.656 -0.786 0.258 1.00 96.12 182 LEU A CA 1
ATOM 1504 C C . LEU A 1 182 ? -1.868 0.105 0.573 1.00 96.12 182 LEU A C 1
ATOM 1506 O O . LEU A 1 182 ? -2.720 0.291 -0.291 1.00 96.12 182 LEU A O 1
ATOM 1510 N N . GLY A 1 183 ? -1.912 0.748 1.745 1.00 95.00 183 GLY A N 1
ATOM 1511 C CA . GLY A 1 183 ? -2.970 1.712 2.071 1.00 95.00 183 GLY A CA 1
ATOM 1512 C C . GLY A 1 183 ? -3.003 2.923 1.130 1.00 95.00 183 GLY A C 1
ATOM 1513 O O . GLY A 1 183 ? -4.084 3.376 0.746 1.00 95.00 183 GLY A O 1
ATOM 1514 N N . ARG A 1 184 ? -1.836 3.384 0.655 1.00 93.00 184 ARG A N 1
ATOM 1515 C CA . ARG A 1 184 ? -1.737 4.414 -0.397 1.00 93.00 184 ARG A CA 1
ATOM 1516 C C . ARG A 1 184 ? -2.318 3.956 -1.726 1.00 93.00 184 ARG A C 1
ATOM 1518 O O . ARG A 1 184 ? -3.088 4.695 -2.332 1.00 93.00 184 ARG A O 1
ATOM 1525 N N . ILE A 1 185 ? -1.964 2.753 -2.180 1.00 93.94 185 ILE A N 1
ATOM 1526 C CA . ILE A 1 185 ? -2.499 2.175 -3.423 1.00 93.94 185 ILE A CA 1
ATOM 1527 C C . ILE A 1 185 ? -4.027 2.117 -3.362 1.00 93.94 185 ILE A C 1
ATOM 1529 O O . ILE A 1 185 ? -4.692 2.531 -4.315 1.00 93.94 185 ILE A O 1
ATOM 1533 N N . LEU A 1 186 ? -4.560 1.641 -2.234 1.00 92.88 186 LEU A N 1
ATOM 1534 C CA . LEU A 1 186 ? -5.993 1.508 -2.007 1.00 92.88 186 LEU A CA 1
ATOM 1535 C C . LEU A 1 186 ? -6.677 2.877 -1.984 1.00 92.88 186 LEU A C 1
ATOM 1537 O O . LEU A 1 186 ? -7.603 3.094 -2.758 1.00 92.88 186 LEU A O 1
ATOM 1541 N N . SER A 1 187 ? -6.192 3.815 -1.168 1.00 90.44 187 SER A N 1
ATOM 1542 C CA . SER A 1 187 ? -6.831 5.122 -0.966 1.00 90.44 187 SER A CA 1
ATOM 1543 C C . SER A 1 187 ? -6.818 6.006 -2.213 1.00 90.44 187 SER A C 1
ATOM 1545 O O . SER A 1 187 ? -7.858 6.542 -2.579 1.00 90.44 187 SER A O 1
ATOM 1547 N N . CYS A 1 188 ? -5.677 6.127 -2.903 1.00 83.44 188 CYS A N 1
ATOM 1548 C CA . CYS A 1 188 ? -5.535 7.030 -4.055 1.00 83.44 188 CYS A CA 1
ATOM 1549 C C . CYS A 1 188 ? -6.344 6.596 -5.288 1.00 83.44 188 CYS A C 1
ATOM 1551 O O . CYS A 1 188 ? -6.502 7.382 -6.216 1.00 83.44 188 CYS A O 1
ATOM 1553 N N . ASN A 1 189 ? -6.803 5.342 -5.333 1.00 79.00 189 ASN A N 1
ATOM 1554 C CA . ASN A 1 189 ? -7.594 4.826 -6.447 1.00 79.00 189 ASN A CA 1
ATOM 1555 C C . ASN A 1 189 ? -9.051 4.508 -6.059 1.00 79.00 189 ASN A C 1
ATOM 1557 O O . ASN A 1 189 ? -9.838 4.237 -6.955 1.00 79.00 189 ASN A O 1
ATOM 1561 N N . TYR A 1 190 ? -9.418 4.525 -4.768 1.00 73.50 190 TYR A N 1
ATOM 1562 C CA . TYR A 1 190 ? -10.751 4.128 -4.281 1.00 73.50 190 TYR A CA 1
ATOM 1563 C C . TYR A 1 190 ? -11.852 5.158 -4.568 1.00 73.50 190 TYR A C 1
ATOM 1565 O O . TYR A 1 190 ? -12.995 4.794 -4.824 1.00 73.50 19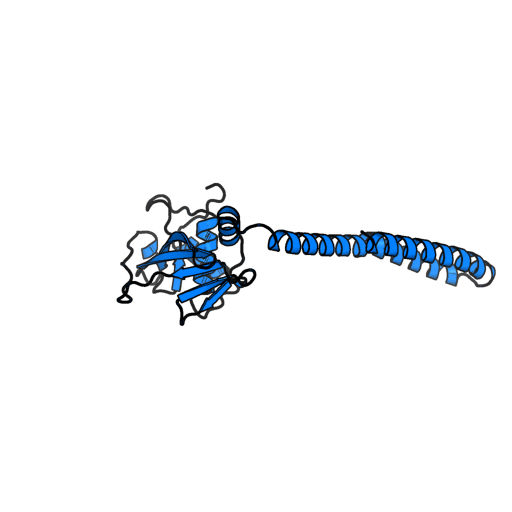0 TYR A O 1
ATOM 1573 N N . LEU A 1 191 ? -11.523 6.448 -4.517 1.00 63.88 191 LEU A N 1
ATOM 1574 C CA . LEU A 1 191 ? -12.446 7.532 -4.840 1.00 63.88 191 LEU A CA 1
ATOM 1575 C C . LEU A 1 191 ? -11.916 8.234 -6.081 1.00 63.88 191 LEU A C 1
ATOM 1577 O O . LEU A 1 191 ? -10.719 8.454 -6.187 1.00 63.88 191 LEU A O 1
ATOM 1581 N N . PHE A 1 192 ? -12.795 8.647 -6.993 1.00 53.84 192 PHE A N 1
ATOM 1582 C CA . PHE A 1 192 ? -12.474 9.404 -8.217 1.00 53.84 192 PHE A CA 1
ATOM 1583 C C . PHE A 1 192 ? -11.599 10.664 -8.022 1.00 53.84 192 PHE A C 1
ATOM 1585 O O . PHE A 1 192 ? -11.210 11.305 -8.999 1.00 53.84 192 PHE A O 1
ATOM 1592 N N . TYR A 1 193 ? -11.268 11.016 -6.780 1.00 52.72 193 TYR A N 1
ATOM 1593 C CA . TYR A 1 193 ? -10.086 11.790 -6.446 1.00 52.72 193 TYR A CA 1
ATOM 1594 C C . TYR A 1 193 ? -8.835 10.987 -6.800 1.00 52.72 193 TYR A C 1
ATOM 1596 O O . TYR A 1 193 ? -8.266 10.276 -5.975 1.00 52.72 193 TYR A O 1
ATOM 1604 N N . ARG A 1 194 ? -8.370 11.153 -8.043 1.00 52.97 194 ARG A N 1
ATOM 1605 C CA . ARG A 1 194 ? -6.949 10.978 -8.335 1.00 52.97 194 ARG A CA 1
ATOM 1606 C C . ARG A 1 194 ? -6.193 12.000 -7.502 1.00 52.97 194 ARG A C 1
ATOM 1608 O O . ARG A 1 194 ? -5.950 13.122 -7.939 1.00 52.97 194 ARG A O 1
ATOM 1615 N N . ASP A 1 195 ? -5.889 11.627 -6.269 1.00 53.47 195 ASP A N 1
ATOM 1616 C CA . ASP A 1 195 ? -4.895 12.340 -5.504 1.00 53.47 195 ASP A CA 1
ATOM 1617 C C . ASP A 1 195 ? -3.532 11.928 -6.058 1.00 53.47 195 ASP A C 1
ATOM 1619 O O . ASP A 1 195 ? -2.870 10.999 -5.589 1.00 53.47 195 ASP A O 1
ATOM 1623 N N . ASP A 1 196 ? -3.138 12.610 -7.132 1.00 58.22 196 ASP A N 1
ATOM 1624 C CA . ASP A 1 196 ? -1.786 12.553 -7.682 1.00 58.22 196 ASP A CA 1
ATOM 1625 C C . ASP A 1 196 ? -0.756 12.983 -6.619 1.00 58.22 196 ASP A C 1
ATOM 1627 O O . ASP A 1 196 ? 0.438 12.692 -6.737 1.00 58.22 196 ASP A O 1
ATOM 1631 N N . ASN A 1 197 ? -1.216 13.691 -5.583 1.00 57.41 197 ASN A N 1
ATOM 1632 C CA . ASN A 1 197 ? -0.426 14.363 -4.579 1.00 57.41 197 ASN A CA 1
ATOM 1633 C C . ASN A 1 197 ? -0.602 13.684 -3.216 1.00 57.41 197 ASN A C 1
ATOM 1635 O O . ASN A 1 197 ? -1.170 14.259 -2.298 1.00 57.41 197 ASN A O 1
ATOM 1639 N N . LEU A 1 198 ? -0.013 12.486 -3.099 1.00 72.94 198 LEU A N 1
ATOM 1640 C CA . LEU A 1 198 ? 0.170 11.599 -1.926 1.00 72.94 198 LEU A CA 1
ATOM 1641 C C . LEU A 1 198 ? 0.236 12.250 -0.518 1.00 72.94 198 LEU A C 1
ATOM 1643 O O . LEU A 1 198 ? 0.091 11.564 0.494 1.00 72.94 198 LEU A O 1
ATOM 1647 N N . ALA A 1 199 ? 0.491 13.553 -0.448 1.00 83.56 199 ALA A N 1
ATOM 1648 C CA . ALA A 1 199 ? 0.446 14.408 0.722 1.00 83.56 199 ALA A CA 1
ATOM 1649 C C . ALA A 1 199 ? -0.864 14.333 1.526 1.00 83.56 199 ALA A C 1
ATOM 1651 O O . ALA A 1 199 ? -0.788 14.465 2.754 1.00 83.56 199 ALA A O 1
ATOM 1652 N N . GLU A 1 200 ? -2.039 14.124 0.911 1.00 86.81 200 GLU A N 1
ATOM 1653 C CA . GLU A 1 200 ? -3.27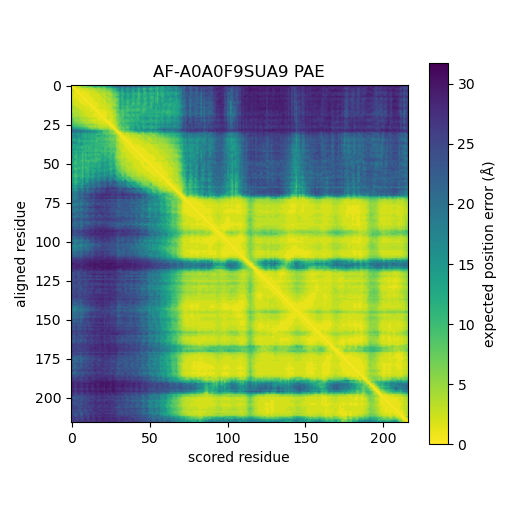7 14.003 1.699 1.00 86.81 200 GLU A CA 1
ATOM 1654 C C . GLU A 1 200 ? -3.291 12.720 2.527 1.00 86.81 200 GLU A C 1
ATOM 1656 O O . GLU A 1 200 ? -3.620 12.757 3.714 1.00 86.81 200 GLU A O 1
ATOM 1661 N N . TYR A 1 201 ? -2.872 11.596 1.942 1.00 91.31 201 TYR A N 1
ATOM 1662 C CA . TYR A 1 201 ? -2.783 10.332 2.671 1.00 91.31 201 TYR A CA 1
ATOM 1663 C C . TYR A 1 201 ? -1.827 10.445 3.868 1.00 91.31 201 TYR A C 1
ATOM 1665 O O . TYR A 1 201 ? -2.176 10.080 4.993 1.00 91.31 201 TYR A O 1
ATOM 1673 N N . ASP A 1 202 ? -0.653 11.049 3.666 1.00 93.12 202 ASP A N 1
ATOM 1674 C CA . ASP A 1 202 ? 0.310 11.284 4.746 1.00 93.12 202 ASP A CA 1
ATOM 1675 C C . ASP A 1 202 ? -0.246 12.224 5.826 1.00 93.12 202 ASP A C 1
ATOM 1677 O O . ASP A 1 202 ? 0.018 12.049 7.018 1.00 93.12 202 ASP A O 1
ATOM 1681 N N . TYR A 1 203 ? -1.028 13.234 5.431 1.00 93.25 203 TYR A N 1
ATOM 1682 C CA . TYR A 1 203 ? -1.722 14.106 6.374 1.00 93.25 203 TYR A CA 1
ATOM 1683 C C . TYR A 1 203 ? -2.710 13.320 7.241 1.00 93.25 203 TYR A C 1
ATOM 1685 O O . TYR A 1 203 ? -2.750 13.540 8.452 1.00 93.25 203 TYR A O 1
ATOM 1693 N N . LYS A 1 204 ? -3.449 12.365 6.667 1.00 93.50 204 LYS A N 1
ATOM 1694 C CA . LYS A 1 204 ? -4.402 11.529 7.412 1.00 93.50 204 LYS A CA 1
ATOM 1695 C C . LYS A 1 204 ? -3.712 10.603 8.407 1.00 93.50 204 LYS A C 1
ATOM 1697 O O . LYS A 1 204 ? -4.185 10.480 9.535 1.00 93.50 204 LYS A O 1
ATOM 1702 N N . LEU A 1 205 ? -2.557 10.040 8.054 1.00 95.50 205 LEU A N 1
ATOM 1703 C CA . LEU A 1 205 ? -1.741 9.286 9.011 1.00 95.50 205 LEU A CA 1
ATOM 1704 C C . LEU A 1 205 ? -1.267 10.168 10.170 1.00 95.50 205 LEU A C 1
ATOM 1706 O O . LEU A 1 205 ? -1.437 9.798 11.333 1.00 95.50 205 LEU A O 1
ATOM 1710 N N . ARG A 1 206 ? -0.755 11.373 9.877 1.00 95.88 206 ARG A N 1
ATOM 1711 C CA . ARG A 1 206 ? -0.350 12.336 10.918 1.00 95.88 206 ARG A CA 1
ATOM 1712 C C . ARG A 1 206 ? -1.515 12.744 11.813 1.00 95.88 206 ARG A C 1
ATOM 1714 O O . ARG A 1 206 ? -1.336 12.846 13.021 1.00 95.88 206 ARG A O 1
ATOM 1721 N N . GLN A 1 207 ? -2.700 12.939 11.239 1.00 95.38 207 GLN A N 1
ATOM 1722 C CA . GLN A 1 207 ? -3.915 13.262 11.981 1.00 95.38 207 GLN A CA 1
ATOM 1723 C C . GLN A 1 207 ? -4.305 12.144 12.964 1.00 95.38 207 GLN A C 1
ATOM 1725 O O . GLN A 1 207 ? -4.637 12.427 14.114 1.00 95.38 207 GLN A O 1
ATOM 1730 N N . ALA A 1 208 ? -4.196 10.880 12.550 1.00 95.31 208 ALA A N 1
ATOM 1731 C CA . ALA A 1 208 ? -4.386 9.722 13.426 1.00 95.31 208 ALA A CA 1
ATOM 1732 C C . ALA A 1 208 ? -3.259 9.556 14.470 1.00 95.31 208 ALA A C 1
ATOM 1734 O O . ALA A 1 208 ? -3.441 8.904 15.504 1.00 95.31 208 ALA A O 1
ATOM 1735 N N . GLY A 1 209 ? -2.100 10.178 14.244 1.00 95.75 209 GLY A N 1
ATOM 1736 C CA . GLY A 1 209 ? -0.883 9.961 15.025 1.00 95.75 209 GLY A CA 1
ATOM 1737 C C . GLY A 1 209 ? -0.181 8.646 14.681 1.00 95.75 209 GLY A C 1
ATOM 1738 O O . GLY A 1 209 ? 0.534 8.113 15.524 1.00 95.75 209 GLY A O 1
ATOM 1739 N N . ILE A 1 210 ? -0.411 8.119 13.476 1.00 96.44 210 ILE A N 1
ATOM 1740 C CA . ILE A 1 210 ? 0.227 6.900 12.979 1.00 96.44 210 ILE A CA 1
ATOM 1741 C C . ILE A 1 210 ? 1.607 7.241 12.415 1.00 96.44 210 ILE A C 1
ATOM 1743 O O . ILE A 1 210 ? 1.773 8.221 11.685 1.00 96.44 210 ILE A O 1
ATOM 1747 N N . ILE A 1 211 ? 2.595 6.415 12.752 1.00 95.12 211 ILE A N 1
ATOM 1748 C CA . ILE A 1 211 ? 3.993 6.559 12.347 1.00 95.12 211 ILE A CA 1
ATOM 1749 C C . ILE A 1 211 ? 4.374 5.388 11.441 1.00 95.12 211 ILE A C 1
ATOM 1751 O O . ILE A 1 211 ? 4.002 4.244 11.691 1.00 95.12 211 ILE A O 1
ATOM 1755 N N . ILE A 1 212 ? 5.131 5.672 10.386 1.00 94.06 212 ILE A N 1
ATOM 1756 C CA . ILE A 1 212 ? 5.693 4.642 9.511 1.00 94.06 212 ILE A CA 1
ATOM 1757 C C . ILE A 1 212 ? 7.012 4.191 10.133 1.00 94.06 212 ILE A C 1
ATOM 1759 O O . ILE A 1 212 ? 7.897 5.019 10.360 1.00 94.06 212 ILE A O 1
ATOM 1763 N N . ASP A 1 213 ? 7.137 2.902 10.424 1.00 90.44 213 ASP A N 1
ATOM 1764 C CA . ASP A 1 213 ? 8.400 2.306 10.842 1.00 90.44 213 ASP A CA 1
ATOM 1765 C C . ASP A 1 213 ? 9.077 1.662 9.631 1.00 90.44 213 ASP A C 1
ATOM 1767 O O . ASP A 1 213 ? 8.552 0.731 9.019 1.00 90.44 213 ASP A O 1
ATOM 1771 N N . GLU A 1 214 ? 10.241 2.193 9.271 1.00 79.38 214 GLU A N 1
ATOM 1772 C CA . GLU A 1 214 ? 11.045 1.708 8.146 1.00 79.38 214 GLU A CA 1
ATOM 1773 C C . GLU A 1 214 ? 11.880 0.464 8.522 1.00 79.38 214 GLU A C 1
ATOM 1775 O O . GLU A 1 214 ? 12.527 -0.114 7.652 1.00 79.38 214 GLU A O 1
ATOM 1780 N N . ASN A 1 215 ? 11.886 0.049 9.799 1.00 74.62 215 ASN A N 1
ATOM 1781 C CA . ASN A 1 215 ? 12.702 -1.064 10.305 1.00 74.62 215 ASN A CA 1
ATOM 1782 C C . ASN A 1 215 ? 11.893 -2.315 10.705 1.00 74.62 215 ASN A C 1
ATOM 1784 O O . ASN A 1 215 ? 12.488 -3.257 11.234 1.00 74.62 215 ASN A O 1
ATOM 1788 N N . LEU A 1 216 ? 10.568 -2.313 10.500 1.00 61.25 216 LEU A N 1
ATOM 1789 C CA . LEU A 1 216 ? 9.658 -3.430 10.805 1.00 61.25 216 LEU A CA 1
ATOM 1790 C C . LEU A 1 216 ? 9.341 -4.300 9.583 1.00 61.25 216 LEU A C 1
ATOM 1792 O O . LEU A 1 216 ? 9.139 -3.737 8.483 1.00 61.25 216 LEU A O 1
#

Mean predicted aligned error: 12.85 Å

Radius of gyration: 28.07 Å; Cα contacts (8 Å, |Δi|>4): 273; chains: 1; bounding box: 73×48×69 Å

pLDDT: mean 83.67, std 12.85, range [52.72, 97.75]

Solvent-accessible surface area (backbone atoms only — not comparable to full-atom values): 11915 Å² total; per-residue (Å²): 113,69,68,61,53,51,49,53,50,49,51,55,52,50,52,54,50,52,52,54,53,42,58,60,44,56,76,75,44,68,80,65,47,60,55,54,54,52,53,50,54,54,50,52,50,45,42,65,72,50,50,50,56,54,50,52,54,54,52,51,53,51,52,50,55,56,51,61,72,68,52,82,90,43,73,67,56,52,50,50,45,47,36,65,53,59,46,86,49,44,47,56,37,82,95,72,46,34,34,32,30,73,89,48,70,49,38,32,40,34,61,60,71,46,99,80,73,60,62,52,78,46,89,56,84,44,46,62,56,36,96,36,53,54,29,24,47,39,42,39,36,36,28,49,66,90,42,81,73,50,74,45,72,32,31,34,27,51,70,68,67,40,38,41,50,67,40,85,40,99,85,46,43,41,36,32,48,46,46,53,31,40,21,45,37,50,27,39,48,70,43,96,56,71,54,87,61,62,62,59,62,56,48,53,35,54,57,40,58,45,43,79,35,90,88,102

Foldseek 3Di:
DVVVVVVVVVVVVVVVVCVVVLVVVVVPDDDVSVVVVVVVVVVVCCCVPPVVVVVVVVVVVVVVLVVVVVDPDDPVNLLVCLLDPDLVQWAADPVQQKIARNSARQKIKHKDADPVNDFAWDDAPLQCLAPFSTKGKIKIWIGRNPDTDDIAIWMQGNVRQFTAHQDPDSVQLEDESSRLSNRNSCRCRVDPNVCVPCVVVVVSCVSSVHDYDDPD

Sequence (216 aa):
MEKKIIYRIITVIFSSFFIILGITLSIILNPFYSIISGVFLVIELIIERIIIPKIEELDSKKDEDHIAKSL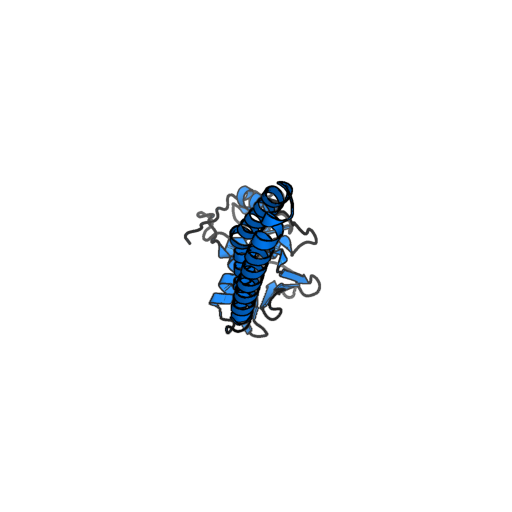PMTTDIITKILETSHPNKWTYSDSQGVYTYNIDVDLTIRIKEDVRGNWEEFKEDWVIKFPDPKASKIIVNIYYRSSFIKDYLFVLVDGGRYIIAPPNTPTDLRITRFQYNLGRILSCNYLFYRDDNLAEYDYKLRQAGIIIDENL

Nearest PDB structures (foldseek):
  7bx1-assembly1_A  TM=4.665E-01  e=3.897E+00  Candida albicans SC5314
  3u6g-assembly1_B  TM=4.431E-01  e=4.398E+00  Phocaeicola vulgatus ATCC 8482
  8orq-assembly1_B  TM=3.084E-01  e=2.403E+00  Pyrococcus furiosus DSM 3638
  6imn-assembly2_B  TM=2.880E-01  e=2.552E+00  African swine fever virus

Organism: NCBI:txid412755

=== Feature glossary ===
Legend for the data blocks above and below:

— What the protein is —

The amino-acid sequence is the protein's primary structure: the linear order of residues from the N-terminus to the C-terminus, written in one-letter code. Everything else here — the 3D coordinates, the secondary structure, the domain annotations — is ultimately a consequence of this string.

Database cross-references. InterPro integrates a dozen domain/family signature databases into unified entries with residue-range hits. GO terms attach function/process/location labels with evidence codes. CATH codes position the fold in a four-level structural taxonomy. Organism is the NCBI-taxonomy species name.

— Where its atoms are —

The mmCIF block holds the 3D Cartesian coordinates of each backbone atom (N, Cα, C, O) in ångströms. mmCIF is the PDB's canonical archive format — a tagged-loop text representation of the atomic model.

The six renders are orthographic views along the three Cartesian axes in both directions. Representation (cartoon, sticks, or surface) and color scheme (sequence-rainbow or by-chain) vary across proteins so the training set covers all the common visualization conventions.

— Local backbone conformation —

Secondary structure is the local, repeating backbone conformation. DSSP classifies it into eight states by reading the hydrogen-bond network: three helix types (H, G, I), two β types (E, B), two non-regular types (T, S), and unstructured coil (-).

SS3 is a coarse helix/strand/coil call (letters a/b/c) made by the P-SEA algorithm from inter-Cα distances and dihedrals. It is less detailed than DSSP but needs only Cα positions.

Backbone dihedral angles. Every residue except chain termini has a φ (preceding-C → N → Cα → C) and a ψ (N → Cα → C → next-N). They are reported in degrees following the IUPAC sign convention. Secondary structure is essentially a statement about which (φ, ψ) basin each residue occupies.

— Global shape and packing —

The geometric summary reports three shape descriptors. Rg (radius of gyration) measures how spread out the Cα atoms are about their centre of mass; compact globular proteins have small Rg, elongated or unfolded ones large. Cα contacts (<8 Å, |i−j|>4) count long-range residue pairs in spatial proximity — high for tightly packed folds, near zero for rods or random coil. The bounding-box extents give the protein's footprint along x, y, z in Å.

Solvent accessibility: the surface area of each residue that a 1.4 Å water probe can touch, in Å². When only backbone atoms are present the absolute values are lower than full-atom SASA (side chains contribute most of the area) and are flagged as backbone-only.

Plot images: a contact map (which residues are close in 3D, as an N×N binary image), a Ramachandran scatter (backbone torsion angles, revealing secondary-structure composition at a glance), and — for AlphaFold structures — a PAE heatmap (pairwise prediction confidence).

— Structural neighborhood —

Foldseek's 3Di representation compresses backbone geometry into a per-residue letter drawn from a learned twenty-state alphabet. It captures the tertiary interaction pattern around each residue — which residues are packed against it in space, regardless of where they are in sequence.

Structural nearest neighbors (via Foldseek easy-search vs the PDB). Reported per hit: target PDB id, E-value, and alignment TM-score. A TM-score above ~0.5 is the conventional threshold for 'same fold'.

— Confidence and disorder —

pLDDT (predicted Local Distance Difference Test) is AlphaFold's per-residue confidence score, ranging from 0 to 100. Values above 90 indicate high confidence (typically well-packed cores); 70–90 is confident; 50–70 low confidence; below 50 usually means the region is disordered or the prediction is unreliable there. AlphaFold stores pLDDT in the mmCIF B-factor column.

For experimental (PDB) structures, the B-factor (temperature factor) quantifies the positional spread of each atom in the crystal — a combination of thermal vibration and static disorder — in units of Å². High B-factors mark flexible loops or poorly resolved regions; low B-factors mark the rigid, well-ordered core.

Predicted Aligned Error (PAE) is an AlphaFold confidence matrix: entry (i, j) is the expected error in the position of residue j, in ångströms, when the prediction is superimposed on the true structure at residue i. Low PAE within a block of residues means that block is internally rigid and well-predicted; high PAE between two blocks means their relative placement is uncertain even if each block individually is confident.